Protein AF-A0A8S4PIE8-F1 (afdb_monomer)

Organism: Owenia fusiformis (NCBI:txid6347)

Foldseek 3Di:
DVVLVVLCVDLVSVVVCLVVLVVVLVVLVVVLVVLVVVVVVVVVCLVVLLVCQLVVQLVLQQCQQPDPVSVVVNLCLCQVLVADAAFFVCNQQVHLNHDCVVDDCPDPVQVVQDDPNGGGAQAGDPSQFAPPQPDPADRHPLVVCVVPPPRDPVRHRGRGGGSSVSVSVVVVVVCVVVVVVSVVVSVVSVVVSQVSQQSSQQQVVCVVVVHNPDGGGGDNDPDDPVNPPVPCPVPVVVVVVVVVPDPDDDDDPDDDDDDDDDDDDDDDDDDDDDDDDDDDDDDDDDDDDDDDDDDPVVVVVVVVVPDDDDDDDDDDDDDDDDDD

pLDDT: mean 70.36, std 26.01, range [23.59, 97.31]

Mean predicted aligned error: 17.59 Å

Sequence (324 aa):
GAKICYDCSFYDTRQRFESVMVLYMVIMLTVQIIIISAASMCFSHTHMLRHSFNHGIMKSLRNYKNGVQVKRTIDALNLEYNCCGVGNYTDWFNISWISNGFLDLKSPQVQAKMKNNQYYTDDVPFSCCDPMSPRPCIHQGVHSFNMHPNYNETNVTLYKSGCSIKIMLFFDDILSGFGGSIFSSLIVEWIVLILMRYLQSSILMARELGEAKCRSPGYLCAQCPCGCCDGSHTDLKKLEKVEEESPINDRQIEHKSELALFPRIGNDDEPHNDEGINNYYDADDYYNGSKWELELDELIKLSSFHGDNRKIEHSEKQGFVPVQ

Radius of gyration: 38.94 Å; Cα contacts (8 Å, |Δi|>4): 225; chains: 1; bounding box: 91×57×109 Å

Structure (mmCIF, N/CA/C/O backbone):
data_AF-A0A8S4PIE8-F1
#
_entry.id   AF-A0A8S4PIE8-F1
#
loop_
_atom_site.group_PDB
_atom_site.id
_atom_site.type_symbol
_atom_site.label_atom_id
_atom_site.label_alt_id
_atom_site.label_comp_id
_atom_site.label_asym_id
_atom_site.label_entity_id
_atom_site.label_seq_id
_atom_site.pdbx_PDB_ins_code
_atom_site.Cartn_x
_atom_site.Cartn_y
_atom_site.Cartn_z
_atom_site.occupancy
_atom_site.B_iso_or_equiv
_atom_site.auth_seq_id
_atom_site.auth_comp_id
_atom_site.auth_asym_id
_atom_site.auth_atom_id
_atom_site.pdbx_PDB_model_num
ATOM 1 N N . GLY A 1 1 ? -24.022 -8.087 25.993 1.00 61.78 1 GLY A N 1
ATOM 2 C CA . GLY A 1 1 ? -24.468 -6.740 26.394 1.00 61.78 1 GLY A CA 1
ATOM 3 C C . GLY A 1 1 ? -25.925 -6.742 26.807 1.00 61.78 1 GLY A C 1
ATOM 4 O O . GLY A 1 1 ? -26.199 -6.977 27.971 1.00 61.78 1 GLY A O 1
ATOM 5 N N . ALA A 1 2 ? -26.851 -6.569 25.859 1.00 67.69 2 ALA A N 1
ATOM 6 C CA . ALA A 1 2 ? -28.273 -6.310 26.133 1.00 67.69 2 ALA A CA 1
ATOM 7 C C . ALA A 1 2 ? -28.963 -7.304 27.087 1.00 67.69 2 ALA A C 1
ATOM 9 O O . ALA A 1 2 ? -29.610 -6.876 28.035 1.00 67.69 2 ALA A O 1
ATOM 10 N N . LYS A 1 3 ? -28.769 -8.618 26.903 1.00 76.12 3 LYS A N 1
ATOM 11 C CA . LYS A 1 3 ? -29.342 -9.636 27.801 1.00 76.12 3 LYS A CA 1
ATOM 12 C C . LYS A 1 3 ? -28.850 -9.504 29.246 1.00 76.12 3 LYS A C 1
ATOM 14 O O . LYS A 1 3 ? -29.629 -9.623 30.174 1.00 76.12 3 LYS A O 1
ATOM 19 N N . ILE A 1 4 ? -27.567 -9.195 29.422 1.00 70.06 4 ILE A N 1
ATOM 20 C CA . ILE A 1 4 ? -26.972 -9.001 30.747 1.00 70.06 4 ILE A CA 1
ATOM 21 C C . ILE A 1 4 ? -27.569 -7.744 31.403 1.00 70.06 4 ILE A C 1
ATOM 23 O O . ILE A 1 4 ? -27.918 -7.779 32.575 1.00 70.06 4 ILE A O 1
ATOM 27 N N . CYS A 1 5 ? -27.745 -6.655 30.645 1.00 69.62 5 CYS A N 1
ATOM 28 C CA . CYS A 1 5 ? -28.398 -5.440 31.145 1.00 69.62 5 CYS A CA 1
ATOM 29 C C . CYS A 1 5 ? -29.866 -5.686 31.531 1.00 69.62 5 CYS A C 1
ATOM 31 O O . CYS A 1 5 ? -30.308 -5.191 32.563 1.00 69.62 5 CYS A O 1
ATOM 33 N N . TYR A 1 6 ? -30.594 -6.469 30.732 1.00 76.88 6 TYR A N 1
ATOM 34 C CA . TYR A 1 6 ? -31.978 -6.858 31.006 1.00 76.88 6 TYR A CA 1
ATOM 35 C C . TYR A 1 6 ? -32.084 -7.711 32.277 1.00 76.88 6 TYR A C 1
ATOM 37 O O . TYR A 1 6 ? -32.844 -7.380 33.183 1.00 76.88 6 TYR A O 1
ATOM 45 N N . ASP A 1 7 ? -31.249 -8.745 32.396 1.00 73.12 7 ASP A N 1
ATOM 46 C CA . ASP A 1 7 ? -31.240 -9.646 33.552 1.00 73.12 7 ASP A CA 1
ATOM 47 C C . ASP A 1 7 ? -30.766 -8.935 34.841 1.00 73.12 7 ASP A C 1
ATOM 49 O O . ASP A 1 7 ? -31.141 -9.337 35.944 1.00 73.12 7 ASP A O 1
ATOM 53 N N . CYS A 1 8 ? -29.986 -7.850 34.726 1.00 68.69 8 CYS A N 1
ATOM 54 C CA . CYS A 1 8 ? -29.605 -6.980 35.846 1.00 68.69 8 CYS A CA 1
ATOM 55 C C . CYS A 1 8 ? -30.721 -6.062 36.346 1.00 68.69 8 CYS A C 1
ATOM 57 O O . CYS A 1 8 ? -30.599 -5.530 37.450 1.00 68.69 8 CYS A O 1
ATOM 59 N N . SER A 1 9 ? -31.788 -5.871 35.568 1.00 72.44 9 SER A N 1
ATOM 60 C CA . SER A 1 9 ? -32.942 -5.076 35.995 1.00 72.44 9 SER A CA 1
ATOM 61 C C . SER A 1 9 ? -33.779 -5.786 37.064 1.00 72.44 9 SER A C 1
ATOM 63 O O . SER A 1 9 ? -34.554 -5.130 37.758 1.00 72.44 9 SER A O 1
ATOM 65 N N . PHE A 1 10 ? -33.642 -7.107 37.203 1.00 75.44 10 PHE A N 1
ATOM 66 C CA . PHE A 1 10 ? -34.402 -7.911 38.156 1.00 75.44 10 PHE A CA 1
ATOM 67 C C . PHE A 1 10 ? -33.553 -8.257 39.382 1.00 75.44 10 PHE A C 1
ATOM 69 O O . PHE A 1 10 ? -32.403 -8.688 39.272 1.00 75.44 10 PHE A O 1
ATOM 76 N N . TYR A 1 11 ? -34.125 -8.061 40.573 1.00 65.81 11 TYR A N 1
ATOM 77 C CA . TYR A 1 11 ? -33.401 -8.209 41.838 1.00 65.81 11 TYR A CA 1
ATOM 78 C C . TYR A 1 11 ? -32.993 -9.669 42.123 1.00 65.81 11 TYR A C 1
ATOM 80 O O . TYR A 1 11 ? -31.894 -9.893 42.625 1.00 65.81 11 TYR A O 1
ATOM 88 N N . ASP A 1 12 ? -33.824 -10.651 41.748 1.00 66.62 12 ASP A N 1
ATOM 89 C CA . ASP A 1 12 ? -33.575 -12.082 41.990 1.00 66.62 12 ASP A CA 1
ATOM 90 C C . ASP A 1 12 ? -32.361 -12.617 41.213 1.00 66.62 12 ASP A C 1
ATOM 92 O O . ASP A 1 12 ? -31.596 -13.450 41.699 1.00 66.62 12 ASP A O 1
ATOM 96 N N . THR A 1 13 ? -32.152 -12.134 39.987 1.00 69.81 13 THR A N 1
ATOM 97 C CA . THR A 1 13 ? -31.061 -12.577 39.107 1.00 69.81 13 THR A CA 1
ATOM 98 C C . THR A 1 13 ? -29.757 -11.826 39.361 1.00 69.81 13 THR A C 1
ATOM 100 O O . THR A 1 13 ? -28.681 -12.375 39.110 1.00 69.81 13 THR A O 1
ATOM 103 N N . ARG A 1 14 ? -29.828 -10.607 39.914 1.00 70.94 14 ARG A N 1
ATOM 104 C CA . ARG A 1 14 ? -28.705 -9.671 40.122 1.00 70.94 14 ARG A CA 1
ATOM 105 C C . ARG A 1 14 ? -27.507 -10.288 40.854 1.00 70.94 14 ARG A C 1
ATOM 107 O O . ARG A 1 14 ? -26.368 -10.050 40.460 1.00 70.94 14 ARG A O 1
ATOM 114 N N . GLN A 1 15 ? -27.746 -11.125 41.866 1.00 67.75 15 GLN A N 1
ATOM 115 C CA . GLN A 1 15 ? -26.694 -11.690 42.725 1.00 67.75 15 GLN A CA 1
ATOM 116 C C . GLN A 1 15 ? -25.759 -12.666 41.989 1.00 67.75 15 GLN A C 1
ATOM 118 O O . GLN A 1 15 ? -24.555 -12.688 42.239 1.00 67.75 15 GLN A O 1
ATOM 123 N N . ARG A 1 16 ? -26.282 -13.447 41.035 1.00 69.88 16 ARG A N 1
ATOM 124 C CA . ARG A 1 16 ? -25.478 -14.393 40.239 1.00 69.88 16 ARG A CA 1
ATOM 125 C C . ARG A 1 16 ? -24.530 -13.676 39.276 1.00 69.88 16 ARG A C 1
ATOM 127 O O . ARG A 1 16 ? -23.502 -14.232 38.888 1.00 69.88 16 ARG A O 1
ATOM 134 N N . PHE A 1 17 ? -24.873 -12.452 38.883 1.00 70.50 17 PHE A N 1
ATOM 135 C CA . PHE A 1 17 ? -24.126 -11.712 37.880 1.00 70.50 17 PHE A CA 1
ATOM 136 C C . PHE A 1 17 ? -22.918 -10.963 38.443 1.00 70.50 17 PHE A C 1
ATOM 138 O O . PHE A 1 17 ? -22.055 -10.639 37.645 1.00 70.50 17 PHE A O 1
ATOM 145 N N . GLU A 1 18 ? -22.747 -10.762 39.756 1.00 73.94 18 GLU A N 1
ATOM 146 C CA . GLU A 1 18 ? -21.563 -10.051 40.286 1.00 73.94 18 GLU A CA 1
ATOM 147 C C . GLU A 1 18 ? -20.233 -10.672 39.822 1.00 73.94 18 GLU A C 1
ATOM 149 O O . GLU A 1 18 ? -19.385 -9.980 39.254 1.00 73.94 18 GLU A O 1
ATOM 154 N N . SER A 1 19 ? -20.062 -11.989 39.981 1.00 73.94 19 SER A N 1
ATOM 155 C CA . SER A 1 19 ? -18.847 -12.686 39.530 1.00 73.94 19 SER A CA 1
ATOM 156 C C . SER A 1 19 ? -18.711 -12.694 38.004 1.00 73.94 19 SER A C 1
ATOM 158 O O . SER A 1 19 ? -17.604 -12.591 37.477 1.00 73.94 19 SER A O 1
ATOM 160 N N . VAL A 1 20 ? -19.835 -12.774 37.287 1.00 81.25 20 VAL A N 1
ATOM 161 C CA . VAL A 1 20 ? -19.870 -12.742 35.816 1.00 81.25 20 VAL A CA 1
ATOM 162 C C . VAL A 1 20 ? -19.504 -11.349 35.288 1.00 81.25 20 VAL A C 1
ATOM 164 O O . VAL A 1 20 ? -18.775 -11.246 34.306 1.00 81.25 20 VAL A O 1
ATOM 167 N N . MET A 1 21 ? -19.939 -10.281 35.961 1.00 80.19 21 MET A N 1
ATOM 168 C CA . MET A 1 21 ? -19.632 -8.890 35.628 1.00 80.19 21 MET A CA 1
ATOM 169 C C . MET A 1 21 ? -18.150 -8.590 35.808 1.00 80.19 21 MET A C 1
ATOM 171 O O . MET A 1 21 ? -17.536 -8.009 34.915 1.00 80.19 21 MET A O 1
ATOM 175 N N . VAL A 1 22 ? -17.563 -9.018 36.932 1.00 83.00 22 VAL A N 1
ATOM 176 C CA . VAL A 1 22 ? -16.122 -8.870 37.187 1.00 83.00 22 VAL A CA 1
ATOM 177 C C . VAL A 1 22 ? -15.312 -9.597 36.120 1.00 83.00 22 VAL A C 1
ATOM 179 O O . VAL A 1 22 ? -14.424 -8.994 35.519 1.00 83.00 22 VAL A O 1
ATOM 182 N N . LEU A 1 23 ? -15.652 -10.856 35.827 1.00 87.50 23 LEU A N 1
ATOM 183 C CA . LEU A 1 23 ? -14.989 -11.629 34.778 1.00 87.50 23 LEU A CA 1
ATOM 184 C C . LEU A 1 23 ? -15.107 -10.942 33.408 1.00 87.50 23 LEU A C 1
ATOM 186 O O . LEU A 1 23 ? -14.114 -10.820 32.695 1.00 87.50 23 LEU A O 1
ATOM 190 N N . TYR A 1 24 ? -16.295 -10.446 33.059 1.00 85.81 24 TYR A N 1
ATOM 191 C CA . TYR A 1 24 ? -16.527 -9.724 31.810 1.00 85.81 24 TYR A CA 1
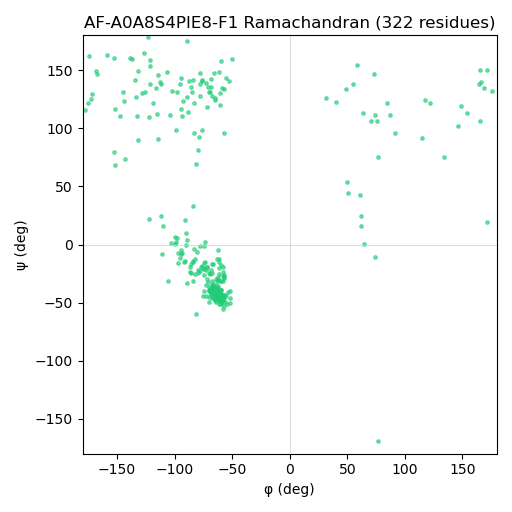ATOM 192 C C . TYR A 1 24 ? -15.689 -8.441 31.714 1.00 85.81 24 TYR A C 1
ATOM 194 O O . TYR A 1 24 ? -15.070 -8.204 30.681 1.00 85.81 24 TYR A O 1
ATOM 202 N N . MET A 1 25 ? -15.601 -7.638 32.779 1.00 86.62 25 MET A N 1
ATOM 203 C CA . MET A 1 25 ? -14.759 -6.434 32.790 1.00 86.62 25 MET A CA 1
ATOM 204 C C . MET A 1 25 ? -13.275 -6.761 32.639 1.00 86.62 25 MET A C 1
ATOM 206 O O . MET A 1 25 ? -12.589 -6.080 31.883 1.00 86.62 25 MET A O 1
ATOM 210 N N . VAL A 1 26 ? -12.779 -7.808 33.309 1.00 90.56 26 VAL A N 1
ATOM 211 C CA . VAL A 1 26 ? -11.388 -8.259 33.141 1.00 90.56 26 VAL A CA 1
ATOM 212 C C . VAL A 1 26 ? -11.137 -8.653 31.687 1.00 90.56 26 VAL A C 1
ATOM 214 O O . VAL A 1 26 ? -10.161 -8.197 31.098 1.00 90.56 26 VAL A O 1
ATOM 217 N N . ILE A 1 27 ? -12.042 -9.424 31.075 1.00 91.00 27 ILE A N 1
ATOM 218 C CA . ILE A 1 27 ? -11.931 -9.814 29.664 1.00 91.00 27 ILE A CA 1
ATOM 219 C C . ILE A 1 27 ? -11.917 -8.575 28.757 1.00 91.00 27 ILE A C 1
ATOM 221 O O . ILE A 1 27 ? -10.997 -8.422 27.956 1.00 91.00 27 ILE A O 1
ATOM 225 N N . MET A 1 28 ? -12.868 -7.654 28.911 1.00 89.88 28 MET A N 1
ATOM 226 C CA . MET A 1 28 ? -12.935 -6.433 28.099 1.00 89.88 28 MET A CA 1
ATOM 227 C C . MET A 1 28 ? -11.681 -5.556 28.260 1.00 89.88 28 MET A C 1
ATOM 229 O O . MET A 1 28 ? -11.157 -5.052 27.271 1.00 89.88 28 MET A O 1
ATOM 233 N N . LEU A 1 29 ? -11.132 -5.436 29.474 1.00 91.31 29 LEU A N 1
ATOM 234 C CA . LEU A 1 29 ? -9.867 -4.732 29.712 1.00 91.31 29 LEU A CA 1
ATOM 235 C C . LEU A 1 29 ? -8.676 -5.431 29.044 1.00 91.31 29 LEU A C 1
ATOM 237 O O . LEU A 1 29 ? -7.814 -4.764 28.473 1.00 91.31 29 LEU A O 1
ATOM 241 N N . THR A 1 30 ? -8.616 -6.766 29.077 1.00 92.88 30 THR A N 1
ATOM 242 C CA . THR A 1 30 ? -7.551 -7.501 28.375 1.00 92.88 30 THR A CA 1
ATOM 243 C C . THR A 1 30 ? -7.637 -7.315 26.862 1.00 92.88 30 THR A C 1
ATOM 245 O O . THR A 1 30 ? -6.615 -7.066 26.225 1.00 92.88 30 THR A O 1
ATOM 248 N N . VAL A 1 31 ? -8.846 -7.345 26.293 1.00 91.25 31 VAL A N 1
ATOM 249 C CA . VAL A 1 31 ? -9.086 -7.069 24.869 1.00 91.25 31 VAL A CA 1
ATOM 250 C C . VAL A 1 31 ? -8.646 -5.647 24.518 1.00 91.25 31 VAL A C 1
ATOM 252 O O . VAL A 1 31 ? -7.907 -5.461 23.554 1.00 91.25 31 VAL A O 1
ATOM 255 N N . GLN A 1 32 ? -8.981 -4.662 25.353 1.00 91.00 32 GLN A N 1
ATOM 256 C CA . GLN A 1 32 ? -8.575 -3.269 25.171 1.00 91.00 32 GLN A CA 1
ATOM 257 C C . GLN A 1 32 ? -7.045 -3.106 25.112 1.00 91.00 32 GLN A C 1
ATOM 259 O O . GLN A 1 32 ? -6.531 -2.382 24.255 1.00 91.00 32 GLN A O 1
ATOM 264 N N . ILE A 1 33 ? -6.304 -3.793 25.990 1.00 93.06 33 ILE A N 1
ATOM 265 C CA . ILE A 1 33 ? -4.831 -3.786 25.988 1.00 93.06 33 ILE A CA 1
ATOM 266 C C . ILE A 1 33 ? -4.289 -4.427 24.704 1.00 93.06 33 ILE A C 1
ATOM 268 O O . ILE A 1 33 ? -3.375 -3.880 24.082 1.00 93.06 33 ILE A O 1
ATOM 272 N N . ILE A 1 34 ? -4.870 -5.552 24.276 1.00 93.56 34 ILE A N 1
ATOM 273 C CA . ILE A 1 34 ? -4.479 -6.233 23.036 1.00 93.56 34 ILE A CA 1
ATOM 274 C C . ILE A 1 34 ? -4.696 -5.311 21.831 1.00 93.56 34 ILE A C 1
ATOM 276 O O . ILE A 1 34 ? -3.775 -5.153 21.030 1.00 93.56 34 ILE A O 1
ATOM 280 N N . ILE A 1 35 ? -5.848 -4.643 21.722 1.00 91.44 35 ILE A N 1
ATOM 281 C CA . ILE A 1 35 ? -6.142 -3.744 20.596 1.00 91.44 35 ILE A CA 1
ATOM 282 C C . ILE A 1 35 ? -5.176 -2.555 20.577 1.00 91.44 35 ILE A C 1
ATOM 284 O O . ILE A 1 35 ? -4.646 -2.222 19.519 1.00 91.44 35 ILE A O 1
ATOM 288 N N . ILE A 1 36 ? -4.876 -1.951 21.733 1.00 91.00 36 ILE A N 1
ATOM 289 C CA . ILE A 1 36 ? -3.891 -0.859 21.825 1.00 91.00 36 ILE A CA 1
ATOM 290 C C . ILE A 1 36 ? -2.501 -1.340 21.386 1.00 91.00 36 ILE A C 1
ATOM 292 O O . ILE A 1 36 ? -1.813 -0.640 20.641 1.00 91.00 36 ILE A O 1
ATOM 296 N N . SER A 1 37 ? -2.091 -2.540 21.807 1.00 92.38 37 SER A N 1
ATOM 297 C CA . SER A 1 37 ? -0.810 -3.124 21.394 1.00 92.38 37 SER A CA 1
ATOM 298 C C . SER A 1 37 ? -0.758 -3.409 19.887 1.00 92.38 37 SER A C 1
ATOM 300 O O . SER A 1 37 ? 0.246 -3.133 19.235 1.00 92.38 37 SER A O 1
ATOM 302 N N . ALA A 1 38 ? -1.859 -3.885 19.302 1.00 89.62 38 ALA A N 1
ATOM 303 C CA . ALA A 1 38 ? -1.955 -4.126 17.868 1.00 89.62 38 ALA A CA 1
ATOM 304 C C . ALA A 1 38 ? -1.927 -2.812 17.073 1.00 89.62 38 ALA A C 1
ATOM 306 O O . ALA A 1 38 ? -1.238 -2.716 16.055 1.00 89.62 38 ALA A O 1
ATOM 307 N N . ALA A 1 39 ? -2.619 -1.777 17.556 1.00 88.19 39 ALA A N 1
ATOM 308 C CA . ALA A 1 39 ? -2.627 -0.454 16.943 1.00 88.19 39 ALA A CA 1
ATOM 309 C C . ALA A 1 39 ? -1.227 0.184 16.944 1.00 88.19 39 ALA A C 1
ATOM 311 O O . ALA A 1 39 ? -0.790 0.715 15.921 1.00 88.19 39 ALA A O 1
ATOM 312 N N . SER A 1 40 ? -0.489 0.082 18.054 1.00 87.12 40 SER A N 1
ATOM 313 C CA . SER A 1 40 ? 0.877 0.614 18.144 1.00 87.12 40 SER A CA 1
ATOM 314 C C . SER A 1 40 ? 1.858 -0.133 17.232 1.00 87.12 40 SER A C 1
ATOM 316 O O . SER A 1 40 ? 2.681 0.499 16.559 1.00 87.12 40 SER A O 1
ATOM 318 N N . MET A 1 41 ? 1.738 -1.462 17.136 1.00 87.44 41 MET A N 1
ATOM 319 C CA . MET A 1 41 ? 2.502 -2.265 16.175 1.00 87.44 41 MET A CA 1
ATOM 320 C C . MET A 1 41 ? 2.194 -1.862 14.732 1.00 87.44 41 MET A C 1
ATOM 322 O O . MET A 1 41 ? 3.122 -1.675 13.946 1.00 87.44 41 MET A O 1
ATOM 326 N N . CYS A 1 42 ? 0.916 -1.677 14.391 1.00 83.88 42 CYS A N 1
ATOM 327 C CA . CYS A 1 42 ? 0.497 -1.254 13.058 1.00 83.88 42 CYS A CA 1
ATOM 328 C C . CYS A 1 42 ? 1.128 0.094 12.685 1.00 83.88 42 CYS A C 1
ATOM 330 O O . CYS A 1 42 ? 1.781 0.201 11.645 1.00 83.88 42 CYS A O 1
ATOM 332 N N . PHE A 1 43 ? 1.051 1.084 13.582 1.00 80.56 43 PHE A N 1
ATOM 333 C CA . PHE A 1 43 ? 1.667 2.393 13.368 1.00 80.56 43 PHE A CA 1
ATOM 334 C C . PHE A 1 43 ? 3.185 2.293 13.175 1.00 80.56 43 PHE A C 1
ATOM 336 O O . PHE A 1 43 ? 3.728 2.852 12.223 1.00 80.56 43 PHE A O 1
ATOM 343 N N . SER A 1 44 ? 3.868 1.506 14.009 1.00 84.75 44 SER A N 1
ATOM 344 C CA . SER A 1 44 ? 5.319 1.294 13.900 1.00 84.75 44 SER A CA 1
ATOM 345 C C . SER A 1 44 ? 5.710 0.640 12.571 1.00 84.75 44 SER A C 1
ATOM 347 O O . SER A 1 44 ? 6.748 0.956 11.985 1.00 84.75 44 SER A O 1
ATOM 349 N N . HIS A 1 45 ? 4.866 -0.257 12.063 1.00 82.75 45 HIS A N 1
ATOM 350 C CA . HIS A 1 45 ? 5.138 -1.008 10.847 1.00 82.75 45 HIS A CA 1
ATOM 351 C C . HIS A 1 45 ? 4.909 -0.188 9.567 1.00 82.75 45 HIS A C 1
ATOM 353 O O . HIS A 1 45 ? 5.540 -0.480 8.554 1.00 82.75 45 HIS A O 1
ATOM 359 N N . THR A 1 46 ? 4.098 0.877 9.590 1.00 81.06 46 THR A N 1
ATOM 360 C CA . THR A 1 46 ? 3.867 1.749 8.414 1.00 81.06 46 THR A CA 1
ATOM 361 C C . THR A 1 46 ? 5.171 2.318 7.834 1.00 81.06 46 THR A C 1
ATOM 363 O O . THR A 1 46 ? 5.405 2.264 6.622 1.00 81.06 46 THR A O 1
ATOM 366 N N . HIS A 1 47 ? 6.087 2.770 8.696 1.00 78.25 47 HIS A N 1
ATOM 367 C CA . HIS A 1 47 ? 7.403 3.264 8.286 1.00 78.25 47 HIS A CA 1
ATOM 368 C C . HIS A 1 47 ? 8.273 2.162 7.667 1.00 78.25 47 HIS A C 1
ATOM 370 O O . HIS A 1 47 ? 8.942 2.384 6.652 1.00 78.25 47 HIS A O 1
ATOM 376 N N . MET A 1 48 ? 8.238 0.957 8.239 1.00 85.12 48 MET A N 1
ATOM 377 C CA . MET A 1 48 ? 8.988 -0.191 7.728 1.00 85.12 48 MET A CA 1
ATOM 378 C C . MET A 1 48 ? 8.422 -0.700 6.396 1.00 85.12 48 MET A C 1
ATOM 380 O O . MET A 1 48 ? 9.194 -1.070 5.506 1.00 85.12 48 MET A O 1
ATOM 384 N N . LEU A 1 49 ? 7.099 -0.664 6.218 1.00 86.25 49 LEU A N 1
ATOM 385 C CA . LEU A 1 49 ? 6.424 -1.023 4.971 1.00 86.25 49 LEU A CA 1
ATOM 386 C C . LEU A 1 49 ? 6.929 -0.159 3.816 1.00 86.25 49 LEU A C 1
ATOM 388 O O . LEU A 1 49 ? 7.278 -0.693 2.763 1.00 86.25 49 LEU A O 1
ATOM 392 N N . ARG A 1 50 ? 7.077 1.155 4.029 1.00 85.81 50 ARG A N 1
ATOM 393 C CA . ARG A 1 50 ? 7.573 2.073 2.995 1.00 85.81 50 ARG A CA 1
ATOM 394 C C . ARG A 1 50 ? 8.953 1.683 2.470 1.00 85.81 50 ARG A C 1
ATOM 396 O O . ARG A 1 50 ? 9.184 1.630 1.260 1.00 85.81 50 ARG A O 1
ATOM 403 N N . HIS A 1 51 ? 9.879 1.391 3.374 1.00 89.00 51 HIS A N 1
ATOM 404 C CA . HIS A 1 51 ? 11.217 0.952 2.991 1.00 89.00 51 HIS A CA 1
ATOM 405 C C . HIS A 1 51 ? 11.188 -0.435 2.327 1.00 89.00 51 HIS A C 1
ATOM 407 O O . HIS A 1 51 ? 11.845 -0.662 1.308 1.00 89.00 51 HIS A O 1
ATOM 413 N N . SER A 1 52 ? 10.377 -1.345 2.867 1.00 91.50 52 SER A N 1
ATOM 414 C CA . SER A 1 52 ? 10.261 -2.724 2.389 1.00 91.50 52 SER A CA 1
ATOM 415 C C . SER A 1 52 ? 9.693 -2.807 0.973 1.00 91.50 52 SER A C 1
ATOM 417 O O . SER A 1 52 ? 10.238 -3.546 0.157 1.00 91.50 52 SER A O 1
ATOM 419 N N . PHE A 1 53 ? 8.672 -2.012 0.635 1.00 91.38 53 PHE A N 1
ATOM 420 C CA . PHE A 1 53 ? 8.135 -1.943 -0.728 1.00 91.38 53 PHE A CA 1
ATOM 421 C C . PHE A 1 53 ? 9.157 -1.385 -1.716 1.00 91.38 53 PHE A C 1
ATOM 423 O O . PHE A 1 53 ? 9.388 -1.997 -2.755 1.00 91.38 53 PHE A O 1
ATOM 430 N N . ASN A 1 54 ? 9.823 -0.272 -1.387 1.00 93.06 54 ASN A N 1
ATOM 431 C CA . ASN A 1 54 ? 10.859 0.294 -2.258 1.00 93.06 54 ASN A CA 1
ATOM 432 C C . ASN A 1 54 ? 11.962 -0.730 -2.556 1.00 93.06 54 ASN A C 1
ATOM 434 O O . ASN A 1 54 ? 12.304 -0.972 -3.715 1.00 93.06 54 ASN A O 1
ATOM 438 N N . HIS A 1 55 ? 12.488 -1.376 -1.514 1.00 94.56 55 HIS A N 1
ATOM 439 C CA . HIS A 1 55 ? 13.544 -2.370 -1.661 1.00 94.56 55 HIS A CA 1
ATOM 440 C C . HIS A 1 55 ? 13.056 -3.650 -2.364 1.00 94.56 55 HIS A C 1
ATOM 442 O O . HIS A 1 55 ? 13.747 -4.184 -3.233 1.00 94.56 55 HIS A O 1
ATOM 448 N N . GLY A 1 56 ? 11.862 -4.141 -2.023 1.00 94.44 56 GLY A N 1
ATOM 449 C CA . GLY A 1 56 ? 11.264 -5.347 -2.598 1.0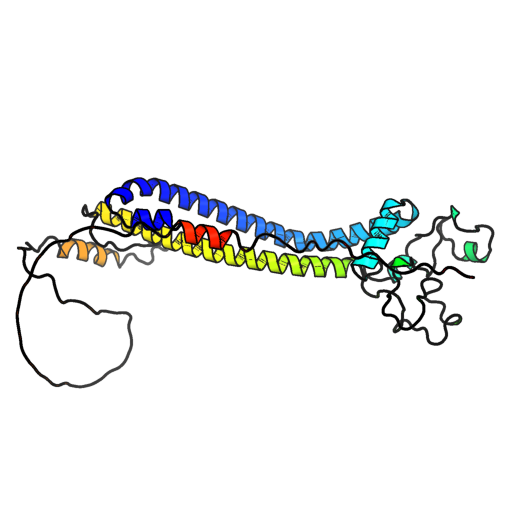0 94.44 56 GLY A CA 1
ATOM 450 C C . GLY A 1 56 ? 10.954 -5.205 -4.088 1.00 94.44 56 GLY A C 1
ATOM 451 O O . GLY A 1 56 ? 11.308 -6.087 -4.877 1.00 94.44 56 GLY A O 1
ATOM 452 N N . ILE A 1 57 ? 10.375 -4.071 -4.493 1.00 95.19 57 ILE A N 1
ATOM 453 C CA . ILE A 1 57 ? 10.094 -3.763 -5.900 1.00 95.19 57 ILE A CA 1
ATOM 454 C C . ILE A 1 57 ? 11.415 -3.575 -6.655 1.00 95.19 57 ILE A C 1
ATOM 456 O O . ILE A 1 57 ? 11.609 -4.219 -7.680 1.00 95.19 57 ILE A O 1
ATOM 460 N N . MET A 1 58 ? 12.380 -2.817 -6.116 1.00 96.00 58 MET A N 1
ATOM 461 C CA . MET A 1 58 ? 13.708 -2.657 -6.734 1.00 96.00 58 MET A CA 1
ATOM 462 C C . MET A 1 58 ? 14.412 -4.005 -6.958 1.00 96.00 58 MET A C 1
ATOM 464 O O . MET A 1 58 ? 14.961 -4.269 -8.030 1.00 96.00 58 MET A O 1
ATOM 468 N N . LYS A 1 59 ? 14.382 -4.895 -5.960 1.00 95.81 59 LYS A N 1
ATOM 469 C CA . LYS A 1 59 ? 14.943 -6.249 -6.073 1.00 95.81 59 LYS A CA 1
ATOM 470 C C . LYS A 1 59 ? 14.239 -7.062 -7.163 1.00 95.81 59 LYS A C 1
ATOM 472 O O . LYS A 1 59 ? 14.903 -7.775 -7.913 1.00 95.81 59 LYS A O 1
ATOM 477 N N . SER A 1 60 ? 12.920 -6.937 -7.267 1.00 95.81 60 SER A N 1
ATOM 478 C CA . SER A 1 60 ? 12.118 -7.622 -8.285 1.00 95.81 60 SER A CA 1
ATOM 479 C C . SER A 1 60 ? 12.401 -7.084 -9.690 1.00 95.81 60 SER A C 1
ATOM 481 O O . SER A 1 60 ? 12.611 -7.876 -10.603 1.00 95.81 60 SER A O 1
ATOM 483 N N . LEU A 1 61 ? 12.544 -5.765 -9.851 1.00 95.44 61 LEU A N 1
ATOM 484 C CA . LEU A 1 61 ? 12.958 -5.130 -11.106 1.00 95.44 61 LEU A CA 1
ATOM 485 C C . LEU A 1 61 ? 14.333 -5.620 -11.576 1.00 95.44 61 LEU A C 1
ATOM 487 O O . LEU A 1 61 ? 14.506 -5.958 -12.744 1.00 95.44 61 LEU A O 1
ATOM 491 N N . ARG A 1 62 ? 15.314 -5.743 -10.673 1.00 94.62 62 ARG A N 1
ATOM 492 C CA . ARG A 1 62 ? 16.641 -6.296 -11.017 1.00 94.62 62 ARG A CA 1
ATOM 493 C C . ARG A 1 62 ? 16.579 -7.756 -11.474 1.00 94.62 62 ARG A C 1
ATOM 495 O O . ARG A 1 62 ? 17.378 -8.172 -12.309 1.00 94.62 62 ARG A O 1
ATOM 502 N N . ASN A 1 63 ? 15.624 -8.519 -10.948 1.00 94.94 63 ASN A N 1
ATOM 503 C CA . ASN A 1 63 ? 15.399 -9.919 -11.305 1.00 94.94 63 ASN A CA 1
ATOM 504 C C . ASN A 1 63 ? 14.413 -10.112 -12.466 1.00 94.94 63 ASN A C 1
ATOM 506 O O . ASN A 1 63 ? 14.197 -11.249 -12.887 1.00 94.94 63 ASN A O 1
ATOM 510 N N . TYR A 1 64 ? 13.860 -9.029 -13.015 1.00 95.75 64 TYR A N 1
ATOM 511 C CA . TYR A 1 64 ? 12.839 -9.051 -14.060 1.00 95.75 64 TYR A CA 1
ATOM 512 C C . TYR A 1 64 ? 13.254 -9.885 -15.282 1.00 95.75 64 TYR A C 1
ATOM 514 O O . TYR A 1 64 ? 12.470 -10.686 -15.786 1.00 95.75 64 TYR A O 1
ATOM 522 N N . LYS A 1 65 ? 14.521 -9.783 -15.710 1.00 93.62 65 LYS A N 1
ATOM 523 C CA . LYS A 1 65 ? 15.042 -10.533 -16.867 1.00 93.62 65 LYS A CA 1
ATOM 524 C C . LYS A 1 65 ? 15.235 -12.035 -16.634 1.00 93.62 65 LYS A C 1
ATOM 526 O O . LYS A 1 65 ? 15.363 -12.780 -17.601 1.00 93.62 65 LYS A O 1
ATOM 531 N N . ASN A 1 66 ? 15.312 -12.465 -15.373 1.00 92.06 66 ASN A N 1
ATOM 532 C CA . ASN A 1 66 ? 15.733 -13.817 -14.995 1.00 92.06 66 ASN A CA 1
ATOM 533 C C . ASN A 1 66 ? 14.555 -14.768 -14.733 1.00 92.06 66 ASN A C 1
ATOM 535 O O . ASN A 1 66 ? 14.762 -15.976 -14.668 1.00 92.06 66 ASN A O 1
ATOM 539 N N . GLY A 1 67 ? 13.331 -14.259 -14.553 1.00 91.94 67 GLY A N 1
ATOM 540 C CA . G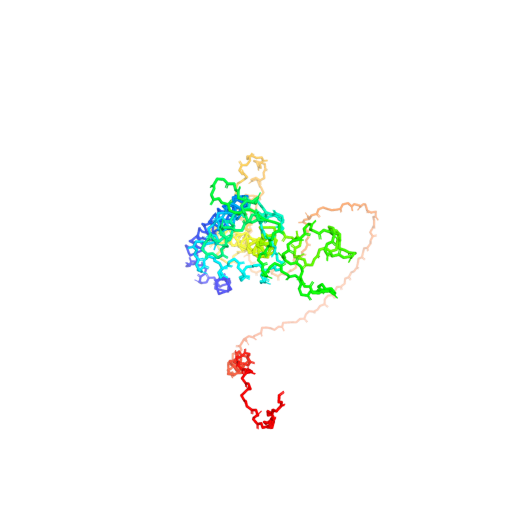LY A 1 67 ? 12.194 -15.080 -14.138 1.00 91.94 67 GLY A CA 1
ATOM 541 C C . GLY A 1 67 ? 10.881 -14.657 -14.780 1.00 91.94 67 GLY A C 1
ATOM 542 O O . GLY A 1 67 ? 10.420 -13.536 -14.587 1.00 91.94 67 GLY A O 1
ATOM 543 N N . VAL A 1 68 ? 10.225 -15.593 -15.472 1.00 93.69 68 VAL A N 1
ATOM 544 C CA . VAL A 1 68 ? 8.923 -15.359 -16.125 1.00 93.69 68 VAL A CA 1
ATOM 545 C C . VAL A 1 68 ? 7.850 -14.945 -15.118 1.00 93.69 68 VAL A C 1
ATOM 547 O O . VAL A 1 68 ? 7.047 -14.066 -15.412 1.00 93.69 68 VAL A O 1
ATOM 550 N N . GLN A 1 69 ? 7.848 -15.542 -13.921 1.00 96.00 69 GLN A N 1
ATOM 551 C CA . GLN A 1 69 ? 6.876 -15.188 -12.883 1.00 96.00 69 GLN A CA 1
ATOM 552 C C . GLN A 1 69 ? 7.108 -13.775 -12.349 1.00 96.00 69 GLN A C 1
ATOM 554 O O . GLN A 1 69 ? 6.162 -13.005 -12.265 1.00 96.00 69 GLN A O 1
ATOM 559 N N . VAL A 1 70 ? 8.366 -13.398 -12.087 1.00 96.00 70 VAL A N 1
ATOM 560 C CA . VAL A 1 70 ? 8.715 -12.032 -11.660 1.00 96.00 70 VAL A CA 1
ATOM 561 C C . VAL A 1 70 ? 8.274 -11.022 -12.713 1.00 96.00 70 VAL A C 1
ATOM 563 O O . VAL A 1 70 ? 7.648 -10.024 -12.371 1.00 96.00 70 VAL A O 1
ATOM 566 N N . LYS A 1 71 ? 8.537 -11.311 -13.992 1.00 96.31 71 LYS A N 1
ATOM 567 C CA . LYS A 1 71 ? 8.074 -10.487 -15.106 1.00 96.31 71 LYS A CA 1
ATOM 568 C C . LYS A 1 71 ? 6.553 -10.323 -15.101 1.00 96.31 71 LYS A C 1
ATOM 570 O O . LYS A 1 71 ? 6.083 -9.196 -15.062 1.00 96.31 71 LYS A O 1
ATOM 575 N N . ARG A 1 72 ? 5.791 -11.423 -15.054 1.00 96.88 72 ARG A N 1
ATOM 576 C CA . ARG A 1 72 ? 4.317 -11.375 -15.013 1.00 96.88 72 ARG A CA 1
ATOM 577 C C . ARG A 1 72 ? 3.792 -10.573 -13.826 1.00 96.88 72 ARG A C 1
ATOM 579 O O . ARG A 1 72 ? 2.875 -9.785 -14.003 1.00 96.88 72 ARG A O 1
ATOM 586 N N . THR A 1 73 ? 4.367 -10.758 -12.639 1.00 96.75 73 THR A N 1
ATOM 587 C CA . THR A 1 73 ? 3.952 -10.029 -11.435 1.00 96.75 73 THR A CA 1
ATOM 588 C C . THR A 1 73 ? 4.239 -8.534 -11.552 1.00 96.75 73 THR A C 1
ATOM 590 O O . THR A 1 73 ? 3.384 -7.734 -11.196 1.00 96.75 73 THR A O 1
ATOM 593 N N . ILE A 1 74 ? 5.408 -8.142 -12.067 1.00 97.00 74 ILE A N 1
ATOM 594 C CA . ILE A 1 74 ? 5.748 -6.724 -12.257 1.00 97.00 74 ILE A CA 1
ATOM 595 C C . ILE A 1 74 ? 4.913 -6.092 -13.376 1.00 97.00 74 ILE A C 1
ATOM 597 O O . ILE A 1 74 ? 4.442 -4.972 -13.211 1.00 97.00 74 ILE A O 1
ATOM 601 N N . ASP A 1 75 ? 4.680 -6.806 -14.476 1.00 97.31 75 ASP A N 1
ATOM 602 C CA . ASP A 1 75 ? 3.839 -6.321 -15.573 1.00 97.31 75 ASP A CA 1
ATOM 603 C C . ASP A 1 75 ? 2.391 -6.119 -15.105 1.00 97.31 75 ASP A C 1
ATOM 605 O O . ASP A 1 75 ? 1.804 -5.072 -15.371 1.00 97.31 75 ASP A O 1
ATOM 609 N N . ALA A 1 76 ? 1.839 -7.077 -14.351 1.00 96.94 76 ALA A N 1
ATOM 610 C CA . ALA A 1 76 ? 0.518 -6.952 -13.740 1.00 96.94 76 ALA A CA 1
ATOM 611 C C . ALA A 1 76 ? 0.458 -5.767 -12.768 1.00 96.94 76 ALA A C 1
ATOM 613 O O . ALA A 1 76 ? -0.468 -4.968 -12.849 1.00 96.94 76 ALA A O 1
ATOM 614 N N . LEU A 1 77 ? 1.478 -5.601 -11.918 1.00 95.94 77 LEU A N 1
ATOM 615 C CA . LEU A 1 77 ? 1.563 -4.486 -10.976 1.00 95.94 77 LEU A CA 1
ATOM 616 C C . LEU A 1 77 ? 1.529 -3.124 -11.684 1.00 95.94 77 LEU A C 1
ATOM 618 O O . LEU A 1 77 ? 0.782 -2.238 -11.275 1.00 95.94 77 LEU A O 1
ATOM 622 N N . ASN A 1 78 ? 2.330 -2.963 -12.741 1.00 96.00 78 ASN A N 1
ATOM 623 C CA . ASN A 1 78 ? 2.407 -1.715 -13.502 1.00 96.00 78 ASN A CA 1
ATOM 624 C C . ASN A 1 78 ? 1.049 -1.353 -14.128 1.00 96.00 78 ASN A C 1
ATOM 626 O O . ASN A 1 78 ? 0.625 -0.199 -14.056 1.00 96.00 78 ASN A O 1
ATOM 630 N N . LEU A 1 79 ? 0.361 -2.349 -14.699 1.00 95.44 79 LEU A N 1
ATOM 631 C CA . LEU A 1 79 ? -0.934 -2.177 -15.360 1.00 95.44 79 LEU A CA 1
ATOM 632 C C . LEU A 1 79 ? -2.073 -1.926 -14.363 1.00 95.44 79 LEU A C 1
ATOM 634 O O . LEU A 1 79 ? -2.890 -1.038 -14.575 1.00 95.44 79 LEU A O 1
ATOM 638 N N . GLU A 1 80 ? -2.127 -2.685 -13.268 1.00 95.06 80 GLU A N 1
ATOM 639 C CA . GLU A 1 80 ? -3.206 -2.605 -12.276 1.00 95.06 80 GLU A CA 1
ATOM 640 C C . 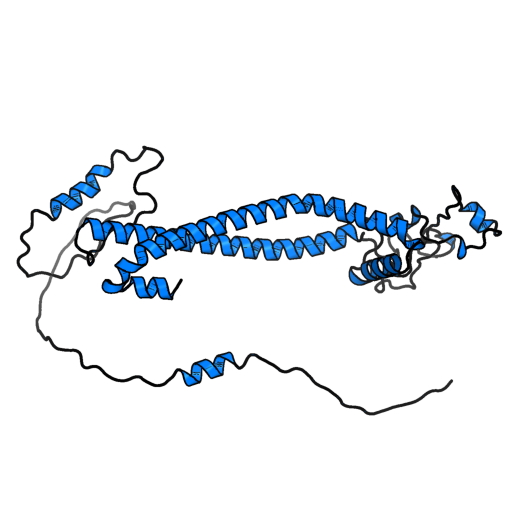GLU A 1 80 ? -3.172 -1.283 -11.498 1.00 95.06 80 GLU A C 1
ATOM 642 O O . GLU A 1 80 ? -4.206 -0.648 -11.289 1.00 95.06 80 GLU A O 1
ATOM 647 N N . TYR A 1 81 ? -1.976 -0.823 -11.118 1.00 94.50 81 TYR A N 1
ATOM 648 C CA . TYR A 1 81 ? -1.807 0.379 -10.297 1.00 94.50 81 TYR A CA 1
ATOM 649 C C . TYR A 1 81 ? -1.440 1.637 -11.094 1.00 94.50 81 TYR A C 1
ATOM 651 O O . TYR A 1 81 ? -1.195 2.688 -10.488 1.00 94.50 81 TYR A O 1
ATOM 659 N N . ASN A 1 82 ? -1.433 1.565 -12.431 1.00 95.56 82 ASN A N 1
ATOM 660 C CA . ASN A 1 82 ? -1.089 2.675 -13.325 1.00 95.56 82 ASN A CA 1
ATOM 661 C C . ASN A 1 82 ? 0.235 3.348 -12.915 1.00 95.56 82 ASN A C 1
ATOM 663 O O . ASN A 1 82 ? 0.297 4.550 -12.621 1.00 95.56 82 ASN A O 1
ATOM 667 N N . CYS A 1 83 ? 1.284 2.537 -12.796 1.00 96.50 83 CYS A N 1
ATOM 668 C CA . CYS A 1 83 ? 2.581 2.944 -12.274 1.00 96.50 83 CYS A CA 1
ATOM 669 C C . CYS A 1 83 ? 3.726 2.378 -13.116 1.00 96.50 83 CYS A C 1
ATOM 671 O O . CYS A 1 83 ? 3.559 1.414 -13.859 1.00 96.50 83 CYS A O 1
ATOM 673 N N . CYS A 1 84 ? 4.906 2.987 -13.012 1.00 96.19 84 CYS A N 1
ATOM 674 C CA . CYS A 1 84 ? 6.097 2.476 -13.674 1.00 96.19 84 CYS A CA 1
ATOM 675 C C . CYS A 1 84 ? 7.345 2.708 -12.828 1.00 96.19 84 CYS A C 1
ATOM 677 O O . CYS A 1 84 ? 7.614 3.816 -12.363 1.00 96.19 84 CYS A O 1
ATOM 679 N N . GLY A 1 85 ? 8.136 1.648 -12.667 1.00 95.81 85 GLY A N 1
ATOM 680 C CA . GLY A 1 85 ? 9.364 1.701 -11.882 1.00 95.81 85 GLY A CA 1
ATOM 681 C C . GLY A 1 85 ? 9.100 1.689 -10.376 1.00 95.81 85 GLY A C 1
ATOM 682 O O . GLY A 1 85 ? 7.986 1.432 -9.916 1.00 95.81 85 GLY A O 1
ATOM 683 N N . VAL A 1 86 ? 10.138 1.952 -9.582 1.00 95.81 86 VAL A N 1
ATOM 684 C CA . VAL A 1 86 ? 10.001 2.006 -8.120 1.00 95.81 86 VAL A CA 1
ATOM 685 C C . VAL A 1 86 ? 9.456 3.368 -7.717 1.00 95.81 86 VAL A C 1
ATOM 687 O O . VAL A 1 86 ? 8.374 3.444 -7.139 1.00 95.81 86 VAL A O 1
ATOM 690 N N . GLY A 1 87 ? 10.190 4.427 -8.058 1.00 94.56 87 GLY A N 1
ATOM 691 C CA . GLY A 1 87 ? 9.813 5.823 -7.869 1.00 94.56 87 GLY A CA 1
ATOM 692 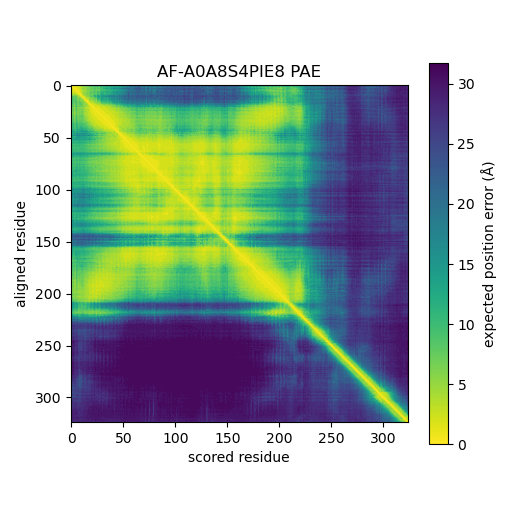C C . GLY A 1 87 ? 9.401 6.510 -9.171 1.00 94.56 87 GLY A C 1
ATOM 693 O O . GLY A 1 87 ? 8.534 7.381 -9.133 1.00 94.56 87 GLY A O 1
ATOM 694 N N . ASN A 1 88 ? 9.985 6.110 -10.306 1.00 93.94 88 ASN A N 1
ATOM 695 C CA . ASN A 1 88 ? 9.679 6.668 -11.626 1.00 93.94 88 ASN A CA 1
ATOM 696 C C . ASN A 1 88 ? 10.084 5.694 -12.755 1.00 93.94 88 ASN A C 1
ATOM 698 O O . ASN A 1 88 ? 10.914 4.806 -12.550 1.00 93.94 88 ASN A O 1
ATOM 702 N N . TYR A 1 89 ? 9.573 5.891 -13.974 1.00 93.56 89 TYR A N 1
ATOM 703 C CA . TYR A 1 89 ? 9.922 5.081 -15.148 1.00 93.56 89 TYR A CA 1
ATOM 704 C C . TYR A 1 89 ? 11.426 5.098 -15.459 1.00 93.56 89 TYR A C 1
ATOM 706 O O . TYR A 1 89 ? 11.960 4.125 -15.988 1.00 93.56 89 TYR A O 1
ATOM 714 N N . THR A 1 90 ? 12.132 6.165 -15.077 1.00 93.19 90 THR A N 1
ATOM 715 C CA . THR A 1 90 ? 13.584 6.305 -15.253 1.00 93.19 90 THR A CA 1
ATOM 716 C C . THR A 1 90 ? 14.393 5.243 -14.509 1.00 93.19 90 THR A C 1
ATOM 718 O O . THR A 1 90 ? 15.544 4.991 -14.861 1.00 93.19 90 THR A O 1
ATOM 721 N N . ASP A 1 91 ? 13.807 4.591 -13.500 1.00 94.88 91 ASP A N 1
ATOM 722 C CA . ASP A 1 91 ? 14.458 3.509 -12.757 1.00 94.88 91 ASP A CA 1
ATOM 723 C C . ASP A 1 91 ? 14.835 2.336 -13.670 1.00 94.88 91 ASP A C 1
ATOM 725 O O . ASP A 1 91 ? 15.862 1.691 -13.456 1.00 94.88 91 ASP A O 1
ATOM 729 N N . TRP A 1 92 ? 14.051 2.091 -14.725 1.00 95.50 92 TRP A N 1
ATOM 730 C CA . TRP A 1 92 ? 14.325 1.043 -15.708 1.00 95.50 92 TRP A CA 1
ATOM 731 C C . TRP A 1 92 ? 15.612 1.286 -16.495 1.00 95.50 92 TRP A C 1
ATOM 733 O O . TRP A 1 92 ? 16.292 0.326 -16.848 1.00 95.50 92 TRP A O 1
ATOM 743 N N . PHE A 1 93 ? 16.002 2.545 -16.706 1.00 93.75 93 PHE A N 1
ATOM 744 C CA . PHE A 1 93 ? 17.206 2.893 -17.471 1.00 93.75 93 PHE A CA 1
ATOM 745 C C . PHE A 1 93 ? 18.494 2.535 -16.724 1.00 93.75 93 PHE A C 1
ATOM 747 O O . PHE A 1 93 ? 19.534 2.271 -17.328 1.00 93.75 93 PHE A O 1
ATOM 754 N N . ASN A 1 94 ? 18.411 2.465 -15.395 1.00 93.06 94 ASN A N 1
ATOM 755 C CA . ASN A 1 94 ? 19.521 2.097 -14.521 1.00 93.06 94 ASN A CA 1
ATOM 756 C C . ASN A 1 94 ? 19.604 0.583 -14.268 1.00 93.06 94 ASN A C 1
ATOM 758 O O . ASN A 1 94 ? 20.439 0.133 -13.479 1.00 93.06 94 ASN A O 1
ATOM 762 N N . ILE A 1 95 ? 18.750 -0.221 -14.911 1.00 93.62 95 ILE A N 1
ATOM 763 C CA . ILE A 1 95 ? 18.658 -1.664 -14.694 1.00 93.62 95 ILE A CA 1
ATOM 764 C C . ILE A 1 95 ? 18.812 -2.392 -16.026 1.00 93.62 95 ILE A C 1
ATOM 766 O O . ILE A 1 95 ? 18.132 -2.110 -17.005 1.00 93.62 95 ILE A O 1
ATOM 770 N N . SER A 1 96 ? 19.672 -3.408 -16.049 1.00 93.88 96 SER A N 1
ATOM 771 C CA . SER A 1 96 ? 19.786 -4.299 -17.201 1.00 93.88 96 SER A CA 1
ATOM 772 C C . SER A 1 96 ? 18.659 -5.331 -17.182 1.00 93.88 96 SER A C 1
ATOM 774 O O . SER A 1 96 ? 18.845 -6.452 -16.701 1.00 93.88 96 SER A O 1
ATOM 776 N N . TRP A 1 97 ? 17.479 -4.932 -17.659 1.00 94.12 97 TRP A N 1
ATOM 777 C CA . TRP A 1 97 ? 16.244 -5.725 -17.619 1.00 94.12 97 TRP A CA 1
ATOM 778 C C . TRP A 1 97 ? 15.987 -6.561 -18.887 1.00 94.12 97 TRP A C 1
ATOM 780 O O . TRP A 1 97 ? 15.093 -7.407 -18.894 1.00 94.12 97 TRP A O 1
ATOM 790 N N . ILE A 1 98 ? 16.790 -6.388 -19.939 1.00 92.69 98 ILE A N 1
ATOM 791 C CA . ILE A 1 98 ? 16.760 -7.224 -21.148 1.00 92.69 98 ILE A CA 1
ATOM 792 C C . ILE A 1 98 ? 17.864 -8.282 -21.038 1.00 92.69 98 ILE A C 1
ATOM 794 O O . ILE A 1 98 ? 19.003 -7.973 -20.683 1.00 92.69 98 ILE A O 1
ATOM 798 N N . SER A 1 99 ? 17.528 -9.548 -21.296 1.00 91.00 99 SER A N 1
ATOM 799 C CA . SER A 1 99 ? 18.512 -10.637 -21.290 1.00 91.00 99 SER A CA 1
ATOM 800 C C . SER A 1 99 ? 19.361 -10.615 -22.561 1.00 91.00 99 SER A C 1
ATOM 802 O O . SER A 1 99 ? 18.838 -10.410 -23.655 1.00 91.00 99 SER A O 1
ATOM 804 N N . ASN A 1 100 ? 20.657 -10.907 -22.423 1.00 90.25 100 ASN A N 1
ATOM 805 C CA . ASN A 1 100 ? 21.608 -10.950 -23.538 1.00 90.25 100 ASN A CA 1
ATOM 806 C C . ASN A 1 100 ? 21.198 -11.960 -24.627 1.00 90.25 100 ASN A C 1
ATOM 808 O O . ASN A 1 100 ? 21.576 -11.786 -25.777 1.00 90.25 100 ASN A O 1
ATOM 812 N N . GLY A 1 101 ? 20.398 -12.980 -24.290 1.00 87.88 101 GLY A N 1
ATOM 813 C CA . GLY A 1 101 ? 19.880 -13.950 -25.264 1.00 87.88 101 GLY A CA 1
ATOM 814 C C . GLY A 1 101 ? 18.899 -13.366 -26.289 1.00 87.88 101 GLY A C 1
ATOM 815 O O . GLY A 1 101 ? 18.670 -13.988 -27.319 1.00 87.88 101 GLY A O 1
ATOM 816 N N . PHE A 1 102 ? 18.338 -12.181 -26.031 1.00 87.94 102 PHE A N 1
ATOM 817 C CA . PHE A 1 102 ? 17.453 -11.472 -26.964 1.00 87.94 102 PHE A CA 1
ATOM 818 C C . PHE A 1 102 ? 18.175 -10.379 -27.761 1.00 87.94 102 PHE A C 1
ATOM 820 O O . PHE A 1 102 ? 17.537 -9.661 -28.526 1.00 87.94 102 PHE A O 1
ATOM 827 N N . LEU A 1 103 ? 19.486 -10.218 -27.562 1.00 91.06 103 LEU A N 1
ATOM 828 C CA . LEU A 1 103 ? 20.277 -9.153 -28.164 1.00 91.06 103 LEU A CA 1
ATOM 829 C C . LEU A 1 103 ? 21.259 -9.727 -29.181 1.00 91.06 103 LEU A C 1
ATOM 831 O O . LEU A 1 103 ? 21.933 -10.724 -28.919 1.00 91.06 103 LEU A O 1
ATOM 835 N N . ASP A 1 104 ? 21.403 -9.048 -30.317 1.00 90.88 104 ASP A N 1
ATOM 836 C CA . ASP A 1 104 ? 22.505 -9.327 -31.232 1.00 90.88 104 ASP A CA 1
ATOM 837 C C . ASP A 1 104 ? 23.791 -8.677 -30.708 1.00 90.88 104 ASP A C 1
ATOM 839 O O . ASP A 1 104 ? 24.097 -7.516 -30.985 1.00 90.88 104 ASP A O 1
ATOM 843 N N . LEU A 1 105 ? 24.560 -9.450 -29.939 1.00 89.62 105 LEU A N 1
ATOM 844 C CA . LEU A 1 105 ? 25.831 -9.016 -29.351 1.00 89.62 105 LEU A CA 1
ATOM 845 C C . LEU A 1 105 ? 26.900 -8.667 -30.401 1.00 89.62 105 LEU A C 1
ATOM 847 O O . LEU A 1 105 ? 27.924 -8.081 -30.052 1.00 89.62 105 LEU A O 1
ATOM 851 N N . LYS A 1 106 ? 26.699 -9.018 -31.678 1.00 90.31 106 LYS A N 1
ATOM 852 C CA . LYS A 1 106 ? 27.622 -8.667 -32.768 1.00 90.31 106 LYS A CA 1
ATOM 853 C C . LYS A 1 106 ? 27.345 -7.280 -33.343 1.00 90.31 106 LYS A C 1
ATOM 855 O O . LYS A 1 106 ? 28.217 -6.728 -34.010 1.00 90.31 106 LYS A O 1
ATOM 860 N N . SER A 1 107 ? 26.169 -6.708 -33.083 1.00 92.94 107 SER A N 1
ATOM 861 C CA . SER A 1 107 ? 25.822 -5.377 -33.572 1.00 92.94 107 SER A CA 1
ATOM 862 C C . SER A 1 107 ? 26.638 -4.293 -32.850 1.00 92.94 107 SER A C 1
ATOM 864 O O . SER A 1 107 ? 26.652 -4.258 -31.613 1.00 92.94 107 SER A O 1
ATOM 866 N N . PRO A 1 108 ? 27.264 -3.347 -33.580 1.00 90.00 108 PRO A N 1
ATOM 867 C CA . PRO A 1 108 ? 28.039 -2.262 -32.973 1.00 90.00 108 PRO A CA 1
ATOM 868 C C . PRO A 1 108 ? 27.181 -1.347 -32.083 1.00 90.00 108 PRO A C 1
ATOM 870 O O . PRO A 1 108 ? 27.673 -0.786 -31.107 1.00 90.00 108 PRO A O 1
ATOM 873 N N . GLN A 1 109 ? 25.880 -1.233 -32.371 1.00 87.88 109 GLN A N 1
ATOM 874 C CA . GLN A 1 109 ? 24.932 -0.417 -31.601 1.00 87.88 109 GLN A CA 1
ATOM 875 C C . GLN A 1 109 ? 24.649 -1.023 -30.221 1.00 87.88 109 GLN A C 1
ATOM 877 O O . GLN A 1 109 ? 24.558 -0.302 -29.228 1.00 87.88 109 GLN A O 1
ATOM 882 N N . VAL A 1 110 ? 24.543 -2.355 -30.154 1.00 88.94 110 VAL A N 1
ATOM 883 C CA . VAL A 1 110 ? 24.346 -3.086 -28.896 1.00 88.94 110 VAL A CA 1
ATOM 884 C C . VAL A 1 110 ? 25.621 -3.022 -28.064 1.00 88.94 110 VAL A C 1
ATOM 886 O O . VAL A 1 110 ? 25.557 -2.695 -26.881 1.00 88.94 110 VAL A O 1
ATOM 889 N N . GLN A 1 111 ? 26.781 -3.245 -28.690 1.00 89.25 111 GLN A N 1
ATOM 890 C CA . GLN A 1 111 ? 28.080 -3.176 -28.015 1.00 89.25 111 GLN A CA 1
ATOM 891 C C . GLN A 1 111 ? 28.349 -1.797 -27.398 1.00 89.25 111 GLN A C 1
ATOM 893 O O . GLN A 1 111 ? 28.830 -1.727 -26.270 1.00 89.25 111 GLN A O 1
ATOM 898 N N . ALA A 1 112 ? 27.964 -0.708 -28.074 1.00 90.31 112 ALA A N 1
ATOM 899 C CA . ALA A 1 112 ? 28.100 0.653 -27.547 1.00 90.31 112 ALA A CA 1
ATOM 900 C C . ALA A 1 112 ? 27.296 0.902 -26.253 1.00 90.31 112 ALA A C 1
ATOM 902 O O . ALA A 1 112 ? 27.657 1.765 -25.453 1.00 90.31 112 ALA A O 1
ATOM 903 N N . LYS A 1 113 ? 26.216 0.142 -26.031 1.00 89.31 113 LYS A N 1
ATOM 904 C CA . LYS A 1 113 ? 25.327 0.238 -24.862 1.00 89.31 113 LYS A CA 1
ATOM 905 C C . LYS A 1 113 ? 25.618 -0.817 -23.777 1.00 89.31 113 LYS A C 1
ATOM 907 O O . LYS A 1 113 ? 24.945 -0.846 -22.743 1.00 89.31 113 LYS A O 1
ATOM 912 N N . MET A 1 114 ? 26.617 -1.684 -23.968 1.00 90.25 114 MET A N 1
ATOM 913 C CA . MET A 1 114 ? 27.008 -2.687 -22.971 1.00 90.25 114 MET A CA 1
ATOM 914 C C . MET A 1 114 ? 27.997 -2.125 -21.944 1.00 90.25 114 MET A C 1
ATOM 916 O O . MET A 1 114 ? 28.991 -1.491 -22.284 1.00 90.25 114 MET A O 1
ATOM 920 N N . LYS A 1 115 ? 27.766 -2.427 -20.664 1.00 90.00 115 LYS A N 1
ATOM 921 C CA . LYS A 1 115 ? 28.685 -2.152 -19.549 1.00 90.00 115 LYS A CA 1
ATOM 922 C C . LYS A 1 115 ? 28.786 -3.400 -18.679 1.00 90.00 115 LYS A C 1
ATOM 924 O O . LYS A 1 115 ? 27.764 -3.929 -18.261 1.00 90.00 115 LYS A O 1
ATOM 929 N N . ASN A 1 116 ? 29.995 -3.892 -18.407 1.00 88.94 116 ASN A N 1
ATOM 930 C CA . ASN A 1 116 ? 30.228 -5.086 -17.575 1.00 88.94 116 ASN A CA 1
ATOM 931 C C . ASN A 1 116 ? 29.379 -6.311 -17.986 1.00 88.94 116 ASN A C 1
ATOM 933 O O . ASN A 1 116 ? 28.785 -6.978 -17.142 1.00 88.94 116 ASN A O 1
ATOM 937 N N . ASN A 1 117 ? 29.292 -6.589 -19.294 1.00 87.25 117 ASN A N 1
ATOM 938 C CA . ASN A 1 117 ? 28.465 -7.659 -19.875 1.00 87.25 117 ASN A CA 1
ATOM 939 C C . ASN A 1 117 ? 26.942 -7.515 -19.635 1.00 87.25 117 ASN A C 1
ATOM 941 O O . ASN A 1 117 ? 26.178 -8.467 -19.806 1.00 87.25 117 ASN A O 1
ATOM 945 N N . GLN A 1 118 ? 26.492 -6.324 -19.240 1.00 90.12 118 GLN A N 1
ATOM 946 C CA . GLN A 1 118 ? 25.093 -5.974 -19.032 1.00 90.12 118 GLN A CA 1
ATOM 947 C C . GLN A 1 118 ? 24.670 -4.893 -20.026 1.00 90.12 118 GLN A C 1
ATOM 949 O O . GLN A 1 118 ? 25.387 -3.919 -20.248 1.00 90.12 118 GLN A O 1
ATOM 954 N N . TYR A 1 119 ? 23.504 -5.076 -20.636 1.00 91.69 119 TYR A N 1
ATOM 955 C CA . TYR A 1 119 ? 22.928 -4.115 -21.571 1.00 91.69 119 TYR A CA 1
ATOM 956 C C . TYR A 1 119 ? 22.059 -3.098 -20.828 1.00 91.69 119 TYR A C 1
ATOM 958 O O . TYR A 1 119 ? 21.162 -3.506 -20.082 1.00 91.69 119 TYR A O 1
ATOM 966 N N . TYR A 1 120 ? 22.328 -1.808 -21.036 1.00 92.75 120 TYR A N 1
ATOM 967 C CA . TYR A 1 120 ? 21.560 -0.689 -20.487 1.00 92.75 120 TYR A CA 1
ATOM 968 C C . TYR A 1 120 ? 21.031 0.175 -21.623 1.00 92.75 120 TYR A C 1
ATOM 970 O O . TYR A 1 120 ? 21.738 0.460 -22.587 1.00 92.75 120 TYR A O 1
ATOM 978 N N . THR A 1 121 ? 19.785 0.605 -21.509 1.00 91.88 121 THR A N 1
ATOM 979 C CA . THR A 1 121 ? 19.095 1.325 -22.576 1.00 91.88 121 THR A CA 1
ATOM 980 C C . THR A 1 121 ? 18.040 2.241 -21.973 1.00 91.88 121 THR A C 1
ATOM 982 O O . THR A 1 121 ? 17.618 2.046 -20.834 1.00 91.88 121 THR A O 1
ATOM 985 N N . ASP A 1 122 ? 17.611 3.231 -22.739 1.00 91.44 122 ASP A N 1
ATOM 986 C CA . ASP A 1 122 ? 16.530 4.157 -22.413 1.00 91.44 122 ASP A CA 1
ATOM 987 C C . ASP A 1 122 ? 15.146 3.573 -22.755 1.00 91.44 122 ASP A C 1
ATOM 989 O O . ASP A 1 122 ? 14.227 4.298 -23.127 1.00 91.44 122 ASP A O 1
ATOM 993 N N . ASP A 1 123 ? 15.001 2.253 -22.621 1.00 93.31 123 ASP A N 1
ATOM 994 C CA . ASP A 1 123 ? 13.772 1.515 -22.908 1.00 93.31 123 ASP A CA 1
ATOM 995 C C . ASP A 1 123 ? 13.094 1.076 -21.606 1.00 93.31 123 ASP A C 1
ATOM 997 O O . ASP A 1 123 ? 13.755 0.729 -20.619 1.00 93.31 123 ASP A O 1
ATOM 1001 N N . VAL A 1 124 ? 11.766 1.011 -21.639 1.00 95.19 124 VAL A N 1
ATOM 1002 C CA . VAL A 1 124 ? 10.925 0.467 -20.567 1.00 95.19 124 VAL A CA 1
ATOM 1003 C C . VAL A 1 124 ? 10.065 -0.696 -21.083 1.00 95.19 124 VAL A C 1
ATOM 1005 O O . VAL A 1 124 ? 9.822 -0.811 -22.292 1.00 95.19 124 VAL A O 1
ATOM 1008 N N . PRO A 1 125 ? 9.573 -1.580 -20.196 1.00 95.62 125 PRO A N 1
ATOM 1009 C CA . PRO A 1 125 ? 8.585 -2.585 -20.571 1.00 95.62 125 PRO A CA 1
ATOM 1010 C C . PRO A 1 125 ? 7.285 -1.954 -21.080 1.00 95.62 125 PRO A C 1
ATOM 1012 O O . PRO A 1 125 ? 6.851 -0.916 -20.582 1.00 95.62 125 PRO A O 1
ATOM 1015 N N . PHE A 1 126 ? 6.605 -2.630 -22.008 1.00 94.75 126 PHE A N 1
ATOM 1016 C CA . PHE A 1 126 ? 5.312 -2.181 -22.541 1.00 94.75 126 PHE A CA 1
ATOM 1017 C C . PHE A 1 126 ? 4.238 -1.991 -21.452 1.00 94.75 126 PHE A C 1
ATOM 1019 O O . PHE A 1 126 ? 3.371 -1.137 -21.585 1.00 94.75 126 PHE A O 1
ATOM 1026 N N . SER A 1 127 ? 4.316 -2.722 -20.336 1.00 96.25 127 SER A N 1
ATOM 1027 C CA . SER A 1 127 ? 3.392 -2.561 -19.204 1.00 96.25 127 SER A CA 1
ATOM 1028 C C . SER A 1 127 ? 3.400 -1.156 -18.583 1.00 96.25 127 SER A C 1
ATOM 1030 O O . SER A 1 127 ? 2.499 -0.824 -17.828 1.00 96.25 127 SER A O 1
ATOM 1032 N N . CYS A 1 128 ? 4.437 -0.350 -18.841 1.00 96.12 128 CYS A N 1
ATOM 1033 C CA . CYS A 1 128 ? 4.546 1.024 -18.348 1.00 96.12 128 CYS A CA 1
ATOM 1034 C C . CYS A 1 128 ? 3.793 2.057 -19.202 1.00 96.12 128 CYS A C 1
ATOM 1036 O O . CYS A 1 128 ? 3.807 3.243 -18.866 1.00 96.12 128 CYS A O 1
ATOM 1038 N N . CYS A 1 129 ? 3.202 1.637 -20.319 1.00 95.69 129 CYS A N 1
ATOM 1039 C CA . CYS A 1 129 ? 2.465 2.502 -21.226 1.00 95.69 129 CYS A CA 1
ATOM 1040 C C . CYS A 1 129 ? 1.158 2.998 -20.608 1.00 95.69 129 CYS A C 1
ATOM 1042 O O . CYS A 1 129 ? 0.360 2.195 -20.135 1.00 95.69 129 CYS A O 1
ATOM 1044 N N . ASP A 1 130 ? 0.918 4.306 -20.689 1.00 94.81 130 ASP A N 1
ATOM 1045 C CA . ASP A 1 130 ? -0.335 4.910 -20.243 1.00 94.81 130 ASP A CA 1
ATOM 1046 C C . ASP A 1 130 ? -1.372 4.901 -21.387 1.00 94.81 130 ASP A C 1
ATOM 1048 O O . ASP A 1 130 ? -1.175 5.609 -22.384 1.00 94.81 130 ASP A O 1
ATOM 1052 N N . PRO A 1 131 ? -2.483 4.144 -21.272 1.00 91.81 131 PRO A N 1
ATOM 1053 C CA . PRO A 1 131 ? -3.509 4.062 -22.311 1.00 91.81 131 PRO A CA 1
ATOM 1054 C C . PRO A 1 131 ? -4.277 5.375 -22.509 1.00 91.81 131 PRO A C 1
ATOM 1056 O O . PRO A 1 131 ? -4.919 5.547 -23.542 1.00 91.81 131 PRO A O 1
ATOM 1059 N N . MET A 1 132 ? -4.210 6.308 -21.553 1.00 89.38 132 MET A N 1
ATOM 1060 C CA . MET A 1 132 ? -4.853 7.622 -21.653 1.00 89.38 132 MET A CA 1
ATOM 1061 C C . MET A 1 132 ? -4.043 8.614 -22.492 1.00 89.38 132 MET A C 1
ATOM 1063 O O . MET A 1 132 ? -4.504 9.723 -22.771 1.00 89.38 132 MET A O 1
ATOM 1067 N N . SER A 1 133 ? -2.830 8.240 -22.904 1.00 89.25 133 SER A N 1
ATOM 1068 C CA . SER A 1 133 ? -1.993 9.093 -23.737 1.00 89.25 133 SER A CA 1
ATOM 1069 C C . SER A 1 133 ? -2.588 9.254 -25.145 1.00 89.25 133 SER A C 1
ATOM 1071 O O . SER A 1 133 ? -2.947 8.266 -25.780 1.00 89.25 133 SER A O 1
ATOM 1073 N N . PRO A 1 134 ? -2.624 10.476 -25.711 1.00 86.06 134 PRO A N 1
ATOM 1074 C CA . PRO A 1 134 ? -3.280 10.760 -26.996 1.00 86.06 134 PRO A CA 1
ATOM 1075 C C . PRO A 1 134 ? -2.525 10.230 -28.229 1.00 86.06 134 PRO A C 1
ATOM 1077 O O . PRO A 1 134 ? -2.925 10.485 -29.362 1.00 86.06 134 PRO A O 1
ATOM 1080 N N . ARG A 1 135 ? -1.398 9.540 -28.035 1.00 86.81 135 ARG A N 1
ATOM 1081 C CA . ARG A 1 135 ? -0.516 9.046 -29.097 1.00 86.81 135 ARG A CA 1
ATOM 1082 C C . ARG A 1 135 ? -0.038 7.628 -28.773 1.00 86.81 135 ARG A C 1
ATOM 1084 O O . ARG A 1 135 ? -0.061 7.257 -27.598 1.00 86.81 135 ARG A O 1
ATOM 1091 N N . PRO A 1 136 ? 0.442 6.862 -29.771 1.00 89.25 136 PRO A N 1
ATOM 1092 C CA . PRO A 1 136 ? 1.005 5.536 -29.537 1.00 89.25 136 PRO A CA 1
ATOM 1093 C C . PRO A 1 136 ? 2.100 5.564 -28.471 1.00 89.25 136 PRO A C 1
ATOM 1095 O O . PRO A 1 136 ? 2.904 6.500 -28.422 1.00 89.25 136 PRO A O 1
ATOM 1098 N N . CYS A 1 137 ? 2.126 4.537 -27.624 1.00 91.88 137 CYS A N 1
ATOM 1099 C CA . CYS A 1 137 ? 3.094 4.471 -26.542 1.00 91.88 137 CYS A CA 1
ATOM 1100 C C . CYS A 1 137 ? 4.528 4.351 -27.072 1.00 91.88 137 CYS A C 1
ATOM 1102 O O . CYS A 1 137 ? 4.858 3.426 -27.815 1.00 91.88 137 CYS A O 1
ATOM 1104 N N . ILE A 1 138 ? 5.389 5.260 -26.620 1.00 91.06 138 ILE A N 1
ATOM 1105 C CA . ILE A 1 138 ? 6.827 5.252 -26.870 1.00 91.06 138 ILE A CA 1
ATOM 1106 C C . ILE A 1 138 ? 7.506 4.664 -25.637 1.00 91.06 138 ILE A C 1
ATOM 1108 O O . ILE A 1 138 ? 7.692 5.334 -24.623 1.00 91.06 138 ILE A O 1
ATOM 1112 N N . HIS A 1 139 ? 7.836 3.378 -25.724 1.00 92.69 139 HIS A N 1
ATOM 1113 C CA . HIS A 1 139 ? 8.520 2.637 -24.661 1.00 92.69 139 HIS A CA 1
ATOM 1114 C C . HIS A 1 139 ? 9.961 2.256 -25.032 1.00 92.69 139 HIS A C 1
ATOM 1116 O O . HIS A 1 139 ? 10.702 1.771 -24.179 1.00 92.69 139 HIS A O 1
ATOM 1122 N N . GLN A 1 140 ? 10.359 2.470 -26.288 1.00 90.94 140 GLN A N 1
ATOM 1123 C CA . GLN A 1 140 ? 11.728 2.305 -26.769 1.00 90.94 140 GLN A CA 1
ATOM 1124 C C . GLN A 1 140 ? 12.302 3.666 -27.144 1.00 90.94 140 GLN A C 1
ATOM 1126 O O . GLN A 1 140 ? 11.589 4.478 -27.731 1.00 90.94 140 GLN A O 1
ATOM 1131 N N . GLY A 1 141 ? 13.570 3.911 -26.826 1.00 87.06 141 GLY A N 1
ATOM 1132 C CA . GLY A 1 141 ? 14.237 5.167 -27.143 1.00 87.06 141 GLY A CA 1
ATOM 1133 C C . GLY A 1 141 ? 13.570 6.368 -26.471 1.00 87.06 141 GLY A C 1
ATOM 1134 O O . GLY A 1 141 ? 13.376 7.396 -27.117 1.00 87.06 141 GLY A O 1
ATOM 1135 N N . VAL A 1 142 ? 13.173 6.251 -25.197 1.00 87.69 142 VAL A N 1
ATOM 1136 C CA . VAL A 1 142 ? 12.332 7.250 -24.511 1.00 87.69 142 VAL A CA 1
ATOM 1137 C C . VAL A 1 142 ? 12.970 8.645 -24.502 1.00 87.69 142 VAL A C 1
ATOM 1139 O O . VAL A 1 142 ? 12.249 9.637 -24.559 1.00 87.69 142 VAL A O 1
ATOM 1142 N N . HIS A 1 143 ? 14.303 8.753 -24.477 1.00 82.50 143 HIS A N 1
ATOM 1143 C CA . HIS A 1 143 ? 15.008 10.043 -24.537 1.00 82.50 143 HIS A CA 1
ATOM 1144 C C . HIS A 1 143 ? 15.498 10.411 -25.947 1.00 82.50 143 HIS A C 1
ATOM 1146 O O . HIS A 1 143 ? 16.179 11.420 -26.136 1.00 82.50 143 HIS A O 1
ATOM 1152 N N . SER A 1 144 ? 15.157 9.622 -26.966 1.00 77.12 144 SER A N 1
ATOM 1153 C CA . SER A 1 144 ? 15.554 9.868 -28.352 1.00 77.12 144 SER A CA 1
ATOM 1154 C C . SER A 1 144 ? 14.632 10.901 -29.013 1.00 77.12 144 SER A C 1
ATOM 1156 O O . SER A 1 144 ? 13.864 10.598 -29.924 1.00 77.12 144 SER A O 1
ATOM 1158 N N . PHE A 1 145 ? 14.740 12.160 -28.573 1.00 67.81 145 PHE A N 1
ATOM 1159 C CA . PHE A 1 145 ? 13.917 13.291 -29.036 1.00 67.81 145 PHE A CA 1
ATOM 1160 C C . PHE A 1 145 ? 13.984 13.528 -30.554 1.00 67.81 145 PHE A C 1
ATOM 1162 O O . PHE A 1 145 ? 13.010 13.957 -31.165 1.00 67.81 145 PHE A O 1
ATOM 1169 N N . ASN A 1 146 ? 15.106 13.175 -31.186 1.00 67.44 146 ASN A N 1
ATOM 1170 C CA . ASN A 1 146 ? 15.289 13.293 -32.635 1.00 67.44 146 ASN A CA 1
ATOM 1171 C C . ASN A 1 146 ? 14.409 12.320 -33.441 1.00 67.44 146 ASN A C 1
ATOM 1173 O O . ASN A 1 146 ? 14.163 12.562 -34.619 1.00 67.44 146 ASN A O 1
ATOM 1177 N N . MET A 1 147 ? 13.945 11.223 -32.829 1.00 65.94 147 MET A N 1
ATOM 1178 C CA . MET A 1 147 ? 13.071 10.235 -33.477 1.00 65.94 147 MET A CA 1
ATOM 1179 C C . MET A 1 147 ? 11.581 10.540 -33.278 1.00 65.94 147 MET A C 1
ATOM 1181 O O . MET A 1 147 ? 10.740 9.983 -33.985 1.00 65.94 147 MET A O 1
ATOM 1185 N N . HIS A 1 148 ? 11.238 11.434 -32.346 1.00 77.75 148 HIS A N 1
ATOM 1186 C CA . HIS A 1 148 ? 9.859 11.702 -31.953 1.00 77.75 148 HIS A CA 1
ATOM 1187 C C . HIS A 1 148 ? 9.576 13.215 -31.935 1.00 77.75 148 HIS A C 1
ATOM 1189 O O . HIS A 1 148 ? 9.749 13.867 -30.902 1.00 77.75 148 HIS A O 1
ATOM 1195 N N . PRO A 1 149 ? 9.120 13.802 -33.060 1.00 71.62 149 PRO A N 1
ATOM 1196 C CA . PRO A 1 149 ? 8.788 15.222 -33.109 1.00 71.62 149 PRO A CA 1
ATOM 1197 C C . PRO A 1 149 ? 7.702 15.561 -32.075 1.00 71.62 149 PRO A C 1
ATOM 1199 O O . PRO A 1 149 ? 6.709 14.845 -31.939 1.00 71.62 149 PRO A O 1
ATOM 1202 N N . ASN A 1 150 ? 7.896 16.656 -31.332 1.00 74.75 150 ASN A N 1
ATOM 1203 C CA . ASN A 1 150 ? 7.031 17.100 -30.225 1.00 74.75 150 ASN A CA 1
ATOM 1204 C C . ASN A 1 150 ? 6.932 16.112 -29.038 1.00 74.75 150 ASN A C 1
ATOM 1206 O O . ASN A 1 150 ? 5.949 16.109 -28.291 1.00 74.75 150 ASN A O 1
ATOM 1210 N N . TYR A 1 151 ? 7.933 15.251 -28.841 1.00 80.44 151 TYR A N 1
ATOM 1211 C CA . TYR A 1 151 ? 8.082 14.433 -27.638 1.00 80.44 151 TYR A CA 1
ATOM 1212 C C . TYR A 1 151 ? 9.008 15.133 -26.647 1.00 80.44 151 TYR A C 1
ATOM 1214 O O . TYR A 1 151 ? 10.179 15.307 -26.940 1.00 80.44 151 TYR A O 1
ATOM 1222 N N . ASN A 1 152 ? 8.493 15.505 -25.475 1.00 76.75 152 ASN A N 1
ATOM 1223 C CA . ASN A 1 152 ? 9.280 16.085 -24.384 1.00 76.75 152 ASN A CA 1
ATOM 1224 C C . ASN A 1 152 ? 9.038 15.289 -23.096 1.00 76.75 152 ASN A C 1
ATOM 1226 O O . ASN A 1 152 ? 8.031 14.588 -22.979 1.00 76.75 152 ASN A O 1
ATOM 1230 N N . GLU A 1 153 ? 9.899 15.477 -22.095 1.00 71.56 153 GLU A N 1
ATOM 1231 C CA . GLU A 1 153 ? 9.769 14.872 -20.756 1.00 71.56 153 GLU A CA 1
ATOM 1232 C C . GLU A 1 153 ? 8.432 15.209 -20.065 1.00 71.56 153 GLU A C 1
ATOM 1234 O O . GLU A 1 153 ? 7.902 14.438 -19.265 1.00 71.56 153 GLU A O 1
ATOM 1239 N N . THR A 1 154 ? 7.816 16.340 -20.416 1.00 75.69 154 THR A N 1
ATOM 1240 C CA . THR A 1 154 ? 6.501 16.740 -19.899 1.00 75.69 154 THR A CA 1
ATOM 1241 C C . THR A 1 154 ? 5.347 15.950 -20.512 1.00 75.69 154 THR A C 1
ATOM 1243 O O . THR A 1 154 ? 4.336 15.746 -19.839 1.00 75.69 154 THR A O 1
ATOM 1246 N N . ASN A 1 155 ? 5.513 15.432 -21.730 1.00 77.50 155 ASN A N 1
ATOM 1247 C CA . ASN A 1 155 ? 4.475 14.750 -22.505 1.00 77.50 155 ASN A CA 1
ATOM 1248 C C . ASN A 1 155 ? 4.753 13.247 -22.677 1.00 77.50 155 ASN A C 1
ATOM 1250 O O . ASN A 1 155 ? 4.296 12.654 -23.650 1.00 77.50 155 ASN A O 1
ATOM 1254 N N . VAL A 1 156 ? 5.515 12.608 -21.785 1.00 85.50 156 VAL A N 1
ATOM 1255 C CA . VAL A 1 156 ? 5.777 11.158 -21.874 1.00 85.50 156 VAL A CA 1
ATOM 1256 C C . VAL A 1 156 ? 4.483 10.337 -21.911 1.00 85.50 156 VAL A C 1
ATOM 1258 O O . VAL A 1 156 ? 3.509 10.672 -21.244 1.00 85.50 156 VAL A O 1
ATOM 1261 N N . THR A 1 157 ? 4.488 9.253 -22.687 1.00 91.44 157 THR A N 1
ATOM 1262 C CA . THR A 1 157 ? 3.348 8.326 -22.858 1.00 91.44 157 THR A CA 1
ATOM 1263 C C . THR A 1 157 ? 3.362 7.172 -21.855 1.00 91.44 157 THR A C 1
ATOM 1265 O O . THR A 1 157 ? 2.859 6.082 -22.123 1.00 91.44 157 THR A O 1
ATOM 1268 N N . LEU A 1 158 ? 4.064 7.371 -20.745 1.00 93.94 158 LEU A N 1
ATOM 1269 C CA . LEU A 1 158 ? 4.359 6.362 -19.740 1.00 93.94 158 LEU A CA 1
ATOM 1270 C C . LEU A 1 158 ? 3.811 6.833 -18.401 1.00 93.94 158 LEU A C 1
ATOM 1272 O O . LEU A 1 158 ? 3.755 8.039 -18.135 1.00 93.94 158 LEU A O 1
ATOM 1276 N N . TYR A 1 159 ? 3.494 5.892 -17.518 1.00 94.75 159 TYR A N 1
ATOM 1277 C CA . TYR A 1 159 ? 3.155 6.238 -16.145 1.00 94.75 159 TYR A CA 1
ATOM 1278 C C . TYR A 1 159 ? 4.336 6.942 -15.458 1.00 94.75 159 TYR A C 1
ATOM 1280 O O . TYR A 1 159 ? 5.422 6.386 -15.311 1.00 94.75 159 TYR A O 1
ATOM 1288 N N . LYS A 1 160 ? 4.113 8.184 -15.011 1.00 91.62 160 LYS A N 1
ATOM 1289 C CA . LYS A 1 160 ? 5.120 9.003 -14.306 1.00 91.62 160 LYS A CA 1
ATOM 1290 C C . LYS A 1 160 ? 5.268 8.635 -12.829 1.00 91.62 160 LYS A C 1
ATOM 1292 O O . LYS A 1 160 ? 6.267 8.970 -12.200 1.00 91.62 160 LYS A O 1
ATOM 1297 N N . SER A 1 161 ? 4.248 8.010 -12.246 1.00 93.75 161 SER A N 1
ATOM 1298 C CA . SER A 1 161 ? 4.246 7.640 -10.833 1.00 93.75 161 SER A CA 1
ATOM 1299 C C . SER A 1 161 ? 4.939 6.300 -10.618 1.00 93.75 161 SER A C 1
ATOM 1301 O O . SER A 1 161 ? 4.596 5.310 -11.261 1.00 93.75 161 SER A O 1
ATOM 1303 N N . GLY A 1 162 ? 5.853 6.249 -9.653 1.00 95.00 162 GLY A N 1
ATOM 1304 C CA . GLY A 1 162 ? 6.433 4.999 -9.181 1.00 95.00 162 GLY A CA 1
ATOM 1305 C C . GLY A 1 162 ? 5.424 4.096 -8.483 1.00 95.00 162 GLY A C 1
ATOM 1306 O O . GLY A 1 162 ? 4.506 4.564 -7.796 1.00 95.00 162 GLY A O 1
ATOM 1307 N N . CYS A 1 163 ? 5.621 2.787 -8.617 1.00 95.81 163 CYS A N 1
ATOM 1308 C CA . CYS A 1 163 ? 4.737 1.800 -8.012 1.00 95.81 163 CYS A CA 1
ATOM 1309 C C . CYS A 1 163 ? 4.807 1.801 -6.487 1.00 95.81 163 CYS A C 1
ATOM 1311 O O . CYS A 1 163 ? 3.791 1.575 -5.837 1.00 95.81 163 CYS A O 1
ATOM 1313 N N . SER A 1 164 ? 5.958 2.124 -5.887 1.00 93.88 164 SER A N 1
ATOM 1314 C CA . SER A 1 164 ? 6.060 2.165 -4.426 1.00 93.88 164 SER A CA 1
ATOM 1315 C C . SER A 1 164 ? 5.149 3.238 -3.824 1.00 93.88 164 SER A C 1
ATOM 1317 O O . SER A 1 164 ? 4.507 2.996 -2.807 1.00 93.88 164 SER A O 1
ATOM 1319 N N . ILE A 1 165 ? 5.024 4.390 -4.489 1.00 92.25 165 ILE A N 1
ATOM 1320 C CA . ILE A 1 165 ? 4.162 5.492 -4.052 1.00 92.25 165 ILE A CA 1
ATOM 1321 C C . ILE A 1 165 ? 2.690 5.110 -4.222 1.00 92.25 165 ILE A C 1
ATOM 1323 O O . ILE A 1 165 ? 1.915 5.247 -3.281 1.00 92.25 165 ILE A O 1
ATOM 1327 N N . LYS A 1 166 ? 2.304 4.600 -5.398 1.00 94.19 166 LYS A N 1
ATOM 1328 C CA . LYS A 1 166 ? 0.911 4.218 -5.690 1.00 94.19 166 LYS A CA 1
ATOM 1329 C C . LYS A 1 166 ? 0.395 3.134 -4.743 1.00 94.19 166 LYS A C 1
ATOM 1331 O O . LYS A 1 166 ? -0.699 3.270 -4.207 1.00 94.19 166 LYS A O 1
ATOM 1336 N N . ILE A 1 167 ? 1.208 2.111 -4.485 1.00 92.44 167 ILE A N 1
ATOM 1337 C CA . ILE A 1 167 ? 0.867 1.034 -3.551 1.00 92.44 167 ILE A CA 1
ATOM 1338 C C . ILE A 1 167 ? 0.743 1.580 -2.128 1.00 92.44 167 ILE A C 1
ATOM 1340 O O . ILE A 1 167 ? -0.213 1.256 -1.435 1.00 92.44 167 ILE A O 1
ATOM 1344 N N . MET A 1 168 ? 1.665 2.441 -1.685 1.00 90.25 168 MET A N 1
ATOM 1345 C CA . MET A 1 168 ? 1.567 3.031 -0.347 1.00 90.25 168 MET A CA 1
ATOM 1346 C C . MET A 1 168 ? 0.311 3.869 -0.167 1.00 90.25 168 MET A C 1
ATOM 1348 O O . MET A 1 168 ? -0.301 3.766 0.883 1.00 90.25 168 MET A O 1
ATOM 1352 N N . LEU A 1 169 ? -0.091 4.647 -1.173 1.00 89.88 169 LEU A N 1
ATOM 1353 C CA . LEU A 1 169 ? -1.333 5.422 -1.113 1.00 89.88 169 LEU A CA 1
ATOM 1354 C C . LEU A 1 169 ? -2.562 4.515 -0.988 1.00 89.88 169 LEU A C 1
ATOM 1356 O O . LEU A 1 169 ? -3.456 4.804 -0.204 1.00 89.88 169 LEU A O 1
ATOM 1360 N N . PHE A 1 170 ? -2.581 3.394 -1.710 1.00 89.75 170 PHE A N 1
ATOM 1361 C CA . PHE A 1 170 ? -3.640 2.394 -1.581 1.00 89.75 170 PHE A CA 1
ATOM 1362 C C . PHE A 1 170 ? -3.689 1.777 -0.173 1.00 89.75 170 PHE A C 1
ATOM 1364 O O . PHE A 1 170 ? -4.760 1.655 0.417 1.00 89.75 170 PHE A O 1
ATOM 1371 N N . PHE A 1 171 ? -2.533 1.415 0.392 1.00 88.19 171 PHE A N 1
ATOM 1372 C CA . PHE A 1 171 ? -2.471 0.895 1.760 1.00 88.19 171 PHE A CA 1
ATOM 1373 C C . PHE A 1 171 ? -2.838 1.947 2.805 1.00 88.19 171 PHE A C 1
ATOM 1375 O O . PHE A 1 171 ? -3.474 1.594 3.789 1.00 88.19 171 PHE A O 1
ATOM 1382 N N . ASP A 1 172 ? -2.454 3.206 2.609 1.00 87.62 172 ASP A N 1
ATOM 1383 C CA . ASP A 1 172 ? -2.768 4.305 3.524 1.00 87.62 172 ASP A CA 1
ATOM 1384 C C . ASP A 1 172 ? -4.280 4.547 3.608 1.00 87.62 172 ASP A C 1
ATOM 1386 O O . ASP A 1 172 ? -4.825 4.647 4.702 1.00 87.62 172 ASP A O 1
ATOM 1390 N N . ASP A 1 173 ? -4.977 4.519 2.470 1.00 88.44 173 ASP A N 1
ATOM 1391 C CA . ASP A 1 173 ? -6.436 4.659 2.416 1.00 88.44 173 ASP A CA 1
ATOM 1392 C C . ASP A 1 173 ? -7.147 3.519 3.171 1.00 88.44 173 ASP A C 1
ATOM 1394 O O . ASP A 1 173 ? -8.002 3.743 4.034 1.00 88.44 173 ASP A O 1
ATOM 1398 N N . ILE A 1 174 ? -6.705 2.278 2.942 1.00 88.38 174 ILE A N 1
ATOM 1399 C CA . ILE A 1 174 ? -7.223 1.097 3.644 1.00 88.38 174 ILE A CA 1
ATOM 1400 C C . ILE A 1 174 ? -6.926 1.165 5.149 1.00 88.38 174 ILE A C 1
ATOM 1402 O O . ILE A 1 174 ? -7.810 0.924 5.974 1.00 88.38 174 ILE A O 1
ATOM 1406 N N . LEU A 1 175 ? -5.684 1.486 5.521 1.00 87.50 175 LEU A N 1
ATOM 1407 C CA . LEU A 1 175 ? -5.247 1.580 6.914 1.00 87.50 175 LEU A CA 1
ATOM 1408 C C . LEU A 1 175 ? -5.969 2.704 7.656 1.00 87.50 175 LEU A C 1
ATOM 1410 O O . LEU A 1 175 ? -6.315 2.520 8.820 1.00 87.50 175 LEU A O 1
ATOM 1414 N N . SER A 1 176 ? -6.236 3.829 6.993 1.00 87.25 176 SER A N 1
ATOM 1415 C CA . SER A 1 176 ? -7.026 4.933 7.537 1.00 87.25 176 SER A CA 1
ATOM 1416 C C . SER A 1 176 ? -8.462 4.491 7.834 1.00 87.25 176 SER A C 1
ATOM 1418 O O . SER A 1 176 ? -8.956 4.697 8.945 1.00 87.25 176 SER A O 1
ATOM 1420 N N . GLY A 1 177 ? -9.104 3.777 6.901 1.00 88.81 177 GLY A N 1
ATOM 1421 C CA . GLY A 1 177 ? -10.446 3.221 7.099 1.00 88.81 177 GLY A CA 1
ATOM 1422 C C . GLY A 1 177 ? -10.525 2.240 8.276 1.00 88.81 177 GLY A C 1
ATOM 1423 O O . GLY A 1 177 ? -11.353 2.402 9.178 1.00 88.81 177 GLY A O 1
ATOM 1424 N N . PHE A 1 178 ? -9.625 1.251 8.323 1.00 89.19 178 PHE A N 1
ATOM 1425 C CA . PHE A 1 178 ? -9.552 0.312 9.449 1.00 89.19 178 PHE A CA 1
ATOM 1426 C C . PHE A 1 178 ? -9.172 1.003 10.760 1.00 89.19 178 PHE A C 1
ATOM 1428 O O . PHE A 1 178 ? -9.736 0.683 11.805 1.00 89.19 178 PHE A O 1
ATOM 1435 N N . GLY A 1 179 ? -8.261 1.975 10.715 1.00 89.19 179 GLY A N 1
ATOM 1436 C CA . GLY A 1 179 ? -7.855 2.774 11.867 1.00 89.19 179 GLY A CA 1
ATOM 1437 C C . GLY A 1 179 ? -9.032 3.528 12.480 1.00 89.19 179 GLY A C 1
ATOM 1438 O O . GLY A 1 179 ? -9.232 3.462 13.693 1.00 89.19 179 GLY A O 1
ATOM 1439 N N . GLY A 1 180 ? -9.867 4.158 11.649 1.00 89.88 180 GLY A N 1
ATOM 1440 C CA . GLY A 1 180 ? -11.101 4.811 12.087 1.00 89.88 180 GLY A CA 1
ATOM 1441 C C . GLY A 1 180 ? -12.097 3.833 12.717 1.00 89.88 180 GLY A C 1
ATOM 1442 O O . GLY A 1 180 ? -12.633 4.104 13.793 1.00 89.88 180 GLY A O 1
ATOM 1443 N N . SER A 1 181 ? -12.293 2.662 12.102 1.00 90.12 181 SER A N 1
ATOM 1444 C CA . SER A 1 181 ? -13.169 1.613 12.645 1.00 90.12 181 SER A CA 1
ATOM 1445 C C . SER A 1 181 ? -12.685 1.088 14.002 1.00 90.12 181 SER A C 1
ATOM 1447 O O . SER A 1 181 ? -13.490 0.904 14.918 1.00 90.12 181 SER A O 1
ATOM 1449 N N . ILE A 1 182 ? -11.378 0.853 14.154 1.00 91.44 182 ILE A N 1
ATOM 1450 C CA . ILE A 1 182 ? -10.779 0.406 15.417 1.00 91.44 182 ILE A CA 1
ATOM 1451 C C . ILE A 1 182 ? -10.946 1.496 16.474 1.00 91.44 182 ILE A C 1
ATOM 1453 O O . ILE A 1 182 ? -11.428 1.212 17.565 1.00 91.44 182 ILE A O 1
ATOM 1457 N N . PHE A 1 183 ? -10.625 2.748 16.147 1.00 90.69 183 PHE A N 1
ATOM 1458 C CA . PHE A 1 183 ? -10.755 3.871 17.075 1.00 90.69 183 PHE A CA 1
ATOM 1459 C C . PHE A 1 183 ? -12.198 4.062 17.564 1.00 90.69 183 PHE A C 1
ATOM 1461 O O . PHE A 1 183 ? -12.430 4.235 18.759 1.00 90.69 183 PHE A O 1
ATOM 1468 N N . SER A 1 184 ? -13.177 3.952 16.662 1.00 92.25 184 SER A N 1
ATOM 1469 C CA . SER A 1 184 ? -14.598 3.976 17.019 1.00 92.25 184 SER A CA 1
ATOM 1470 C C . SER A 1 184 ? -14.975 2.823 17.956 1.00 92.25 184 SER A C 1
ATOM 1472 O O . SER A 1 184 ? -15.646 3.051 18.964 1.00 92.25 184 SER A O 1
ATOM 1474 N N . SER A 1 185 ? -14.488 1.610 17.677 1.00 91.00 185 SER A N 1
ATOM 1475 C CA . SER A 1 185 ? -14.730 0.433 18.523 1.00 91.00 185 SER A CA 1
ATOM 1476 C C . SER A 1 185 ? -14.156 0.624 19.927 1.00 91.00 185 SER A C 1
ATOM 1478 O O . SER A 1 185 ? -14.847 0.348 20.903 1.00 91.00 185 SER A O 1
ATOM 1480 N N . LEU A 1 186 ? -12.953 1.200 20.044 1.00 91.62 186 LEU A N 1
ATOM 1481 C CA . LEU A 1 186 ? -12.358 1.518 21.343 1.00 91.62 186 LEU A CA 1
ATOM 1482 C C . LEU A 1 186 ? -13.225 2.489 22.145 1.00 91.62 186 LEU A C 1
ATOM 1484 O O . LEU A 1 186 ? -13.445 2.272 23.331 1.00 91.62 186 LEU A O 1
ATOM 1488 N N . ILE A 1 187 ? -13.757 3.542 21.520 1.00 92.69 187 ILE A N 1
ATOM 1489 C CA . ILE A 1 187 ? -14.638 4.496 22.213 1.00 92.69 187 ILE A CA 1
ATOM 1490 C C . ILE A 1 187 ? -15.876 3.787 22.772 1.00 92.69 187 ILE A C 1
ATOM 1492 O O . ILE A 1 187 ? -16.244 4.004 23.927 1.00 92.69 187 ILE A O 1
ATOM 1496 N N . VAL A 1 188 ? -16.508 2.923 21.974 1.00 92.00 188 VAL A N 1
ATOM 1497 C CA . VAL A 1 188 ? -17.683 2.158 22.413 1.00 92.00 188 VAL A CA 1
ATOM 1498 C C . VAL A 1 188 ? -17.321 1.213 23.562 1.00 92.00 188 VAL A C 1
ATOM 1500 O O . VAL A 1 188 ? -18.048 1.159 24.554 1.00 92.00 188 VAL A O 1
ATOM 1503 N N . GLU A 1 189 ? -16.189 0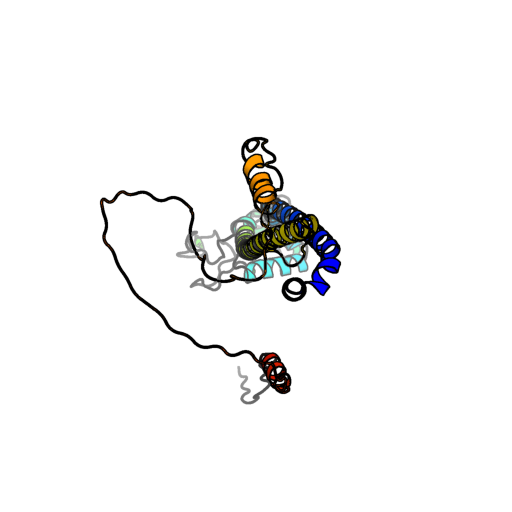.514 23.476 1.00 91.06 189 GLU A N 1
ATOM 1504 C CA . GLU A 1 189 ? -15.694 -0.363 24.544 1.00 91.06 189 GLU A CA 1
ATOM 1505 C C . GLU A 1 189 ? -15.429 0.406 25.845 1.00 91.06 189 GLU A C 1
ATOM 1507 O O . GLU A 1 189 ? -15.862 -0.037 26.912 1.00 91.06 189 GLU A O 1
ATOM 1512 N N . TRP A 1 190 ? -14.814 1.589 25.768 1.00 91.62 190 TRP A N 1
ATOM 1513 C CA . TRP A 1 190 ? -14.600 2.472 26.917 1.00 91.62 190 TRP A CA 1
ATOM 1514 C C . TRP A 1 190 ? -15.913 2.915 27.567 1.00 91.62 190 TRP A C 1
ATOM 1516 O O . TRP A 1 190 ? -16.036 2.860 28.791 1.00 91.62 190 TRP A O 1
ATOM 1526 N N . ILE A 1 191 ? -16.915 3.306 26.773 1.00 92.12 191 ILE A N 1
ATOM 1527 C CA . ILE A 1 191 ? -18.240 3.683 27.288 1.00 92.12 191 ILE A CA 1
ATOM 1528 C C . ILE A 1 191 ? -18.891 2.495 28.003 1.00 92.12 191 ILE A C 1
ATOM 1530 O O . ILE A 1 191 ? -19.377 2.641 29.124 1.00 92.12 191 ILE A O 1
ATOM 1534 N N . VAL A 1 192 ? -18.868 1.307 27.392 1.00 88.75 192 VAL A N 1
ATOM 1535 C CA . VAL A 1 192 ? -19.431 0.093 27.997 1.00 88.75 192 VAL A CA 1
ATOM 1536 C C . VAL A 1 192 ? -18.708 -0.247 29.299 1.00 88.75 192 VAL A C 1
ATOM 1538 O O . VAL A 1 192 ? -19.370 -0.531 30.292 1.00 88.75 192 VAL A O 1
ATOM 1541 N N . LEU A 1 193 ? -17.377 -0.175 29.341 1.00 89.25 193 LEU A N 1
ATOM 1542 C CA . LEU A 1 193 ? -16.597 -0.411 30.559 1.00 89.25 193 LEU A CA 1
ATOM 1543 C C . LEU A 1 193 ? -16.966 0.566 31.682 1.00 89.25 193 LEU A C 1
ATOM 1545 O O . LEU A 1 193 ? -17.161 0.137 32.819 1.00 89.25 193 LEU A O 1
ATOM 1549 N N . ILE A 1 194 ? -17.116 1.857 31.369 1.00 89.75 194 ILE A N 1
ATOM 1550 C CA . ILE A 1 194 ? -17.528 2.885 32.334 1.00 89.75 194 ILE A CA 1
ATOM 1551 C C . ILE A 1 194 ? -18.926 2.580 32.881 1.00 89.75 194 ILE A C 1
ATOM 1553 O O . ILE A 1 194 ? -19.106 2.518 34.097 1.00 89.75 194 ILE A O 1
ATOM 1557 N N . LEU A 1 195 ? -19.907 2.338 32.008 1.00 87.94 195 LEU A N 1
ATOM 1558 C CA . LEU A 1 195 ? -21.285 2.037 32.413 1.00 87.94 195 LEU A CA 1
ATOM 1559 C C . LEU A 1 195 ? -21.365 0.763 33.261 1.00 87.94 195 LEU A C 1
ATOM 1561 O O . LEU A 1 195 ? -22.055 0.730 34.278 1.00 87.94 195 LEU A O 1
ATOM 1565 N N . MET A 1 196 ? -20.619 -0.271 32.876 1.00 84.69 196 MET A N 1
ATOM 1566 C CA . MET A 1 196 ? -20.550 -1.532 33.612 1.00 84.69 196 MET A CA 1
ATOM 1567 C C . MET A 1 196 ? -19.894 -1.354 34.982 1.00 84.69 196 MET A C 1
ATOM 1569 O O . MET A 1 196 ? -20.357 -1.947 35.956 1.00 84.69 196 MET A O 1
ATOM 1573 N N . ARG A 1 197 ? -18.870 -0.498 35.088 1.00 88.62 197 ARG A N 1
ATOM 1574 C CA . ARG A 1 197 ? -18.237 -0.149 36.365 1.00 88.62 197 ARG A CA 1
ATOM 1575 C C . ARG A 1 197 ? -19.192 0.613 37.282 1.00 88.62 197 ARG A C 1
ATOM 1577 O O . ARG A 1 197 ? -19.300 0.262 38.453 1.00 88.62 197 ARG A O 1
ATOM 1584 N N . TYR A 1 198 ? -19.911 1.602 36.753 1.00 85.88 198 TYR A N 1
ATOM 1585 C CA . TYR A 1 198 ? -20.948 2.322 37.498 1.00 85.88 198 TYR A CA 1
ATOM 1586 C C . TYR A 1 198 ? -22.025 1.376 38.020 1.00 85.88 198 TYR A C 1
ATOM 1588 O O . TYR A 1 198 ? -22.373 1.433 39.203 1.00 85.88 198 TYR A O 1
ATOM 1596 N N . LEU A 1 199 ? -22.508 0.482 37.151 1.00 84.25 199 LEU A N 1
ATOM 1597 C CA . LEU A 1 199 ? -23.487 -0.524 37.524 1.00 84.25 199 LEU A CA 1
ATOM 1598 C C . LEU A 1 199 ? -22.926 -1.385 38.655 1.00 84.25 199 LEU A C 1
ATOM 1600 O O . LEU A 1 199 ? -23.518 -1.403 39.725 1.00 84.25 199 LEU A O 1
ATOM 1604 N N . GLN A 1 200 ? -21.755 -2.001 38.481 1.00 84.88 200 GLN A N 1
ATOM 1605 C CA . GLN A 1 200 ? -21.133 -2.854 39.497 1.00 84.88 200 GLN A CA 1
ATOM 1606 C C . GLN A 1 200 ? -21.015 -2.164 40.868 1.00 84.88 200 GLN A C 1
ATOM 1608 O O . GLN A 1 200 ? -21.432 -2.743 41.870 1.00 84.88 200 GLN A O 1
ATOM 1613 N N . SER A 1 201 ? -20.481 -0.939 40.921 1.00 85.25 201 SER A N 1
ATOM 1614 C CA . SER A 1 201 ? -20.302 -0.201 42.178 1.00 85.25 201 SER A CA 1
ATOM 1615 C C . SER A 1 201 ? -21.635 0.072 42.883 1.00 85.25 201 SER A C 1
ATOM 1617 O O . SER A 1 201 ? -21.718 -0.066 44.100 1.00 85.25 201 SER A O 1
ATOM 1619 N N . SER A 1 202 ? -22.696 0.386 42.127 1.00 83.69 202 SER A N 1
ATOM 1620 C CA . SER A 1 202 ? -24.035 0.563 42.708 1.00 83.69 202 SER A CA 1
ATOM 1621 C C . SER A 1 202 ? -24.577 -0.741 43.313 1.00 83.69 202 SER A C 1
ATOM 1623 O O . SER A 1 202 ? -25.128 -0.731 44.413 1.00 83.69 202 SER A O 1
ATOM 1625 N N . ILE A 1 203 ? -24.386 -1.889 42.640 1.00 79.88 203 ILE A N 1
ATOM 1626 C CA . ILE A 1 203 ? -24.829 -3.202 43.147 1.00 79.88 203 ILE A CA 1
ATOM 1627 C C . ILE A 1 203 ? -24.141 -3.530 44.473 1.00 79.88 203 ILE A C 1
ATOM 1629 O O . ILE A 1 203 ? -24.823 -3.894 45.429 1.00 79.88 203 ILE A O 1
ATOM 1633 N N . LEU A 1 204 ? -22.820 -3.351 44.535 1.00 81.25 204 LEU A N 1
ATOM 1634 C CA . LEU A 1 204 ? -22.037 -3.635 45.737 1.00 81.25 204 LEU A CA 1
ATOM 1635 C C . LEU A 1 204 ? -22.487 -2.771 46.922 1.00 81.25 204 LEU A C 1
ATOM 1637 O O . LEU A 1 204 ? -22.699 -3.293 48.011 1.00 81.25 204 LEU A O 1
ATOM 1641 N N . MET A 1 205 ? -22.726 -1.477 46.697 1.00 81.06 205 MET A N 1
ATOM 1642 C CA . MET A 1 205 ? -23.166 -0.568 47.758 1.00 81.06 205 MET A CA 1
ATOM 1643 C C . MET A 1 205 ? -24.588 -0.868 48.256 1.00 81.06 205 MET A C 1
ATOM 1645 O O . MET A 1 205 ? -24.834 -0.847 49.458 1.00 81.06 205 MET A O 1
ATOM 1649 N N . ALA A 1 206 ? -25.523 -1.208 47.361 1.00 78.12 206 ALA A N 1
ATOM 1650 C CA . ALA A 1 206 ? -26.874 -1.614 47.771 1.00 78.12 206 ALA A CA 1
ATOM 1651 C C . ALA A 1 206 ? -26.854 -2.890 48.632 1.00 78.12 206 ALA A C 1
ATOM 1653 O O . ALA A 1 206 ? -27.709 -3.083 49.492 1.00 78.12 206 ALA A O 1
ATOM 1654 N N . ARG A 1 207 ? -25.868 -3.766 48.407 1.00 76.31 207 ARG A N 1
ATOM 1655 C CA . ARG A 1 207 ? -25.676 -4.982 49.196 1.00 76.31 207 ARG A CA 1
ATOM 1656 C C . ARG A 1 207 ? -25.103 -4.693 50.583 1.00 76.31 207 ARG A C 1
ATOM 1658 O O . ARG A 1 207 ? -25.526 -5.335 51.539 1.00 76.31 207 ARG A O 1
ATOM 1665 N N . GLU A 1 208 ? -24.163 -3.757 50.692 1.00 80.38 208 GLU A N 1
ATOM 1666 C CA . GLU A 1 208 ? -23.591 -3.333 51.980 1.00 80.38 208 GLU A CA 1
ATOM 1667 C C . GLU A 1 208 ? -24.638 -2.675 52.889 1.00 80.38 208 GLU A C 1
ATOM 1669 O O . GLU A 1 208 ? -24.629 -2.919 54.091 1.00 80.38 208 GLU A O 1
ATOM 1674 N N . LEU A 1 209 ? -25.593 -1.940 52.311 1.00 78.88 209 LEU A N 1
ATOM 1675 C CA . LEU A 1 209 ? -26.715 -1.318 53.028 1.00 78.88 209 LEU A CA 1
ATOM 1676 C C . LEU A 1 209 ? -27.813 -2.312 53.456 1.00 78.88 209 LEU A C 1
ATOM 1678 O O . LEU A 1 209 ? -28.798 -1.916 54.064 1.00 78.88 209 LEU A O 1
ATOM 1682 N N . GLY A 1 210 ? -27.689 -3.603 53.130 1.00 69.31 210 GLY A N 1
ATOM 1683 C CA . GLY A 1 210 ? -28.650 -4.638 53.535 1.00 69.31 210 GLY A CA 1
ATOM 1684 C C . GLY A 1 210 ? -29.993 -4.624 52.788 1.00 69.31 210 GLY A C 1
ATOM 1685 O O . GLY A 1 210 ? -30.730 -5.607 52.857 1.00 69.31 210 GLY A O 1
ATOM 1686 N N . GLU A 1 211 ? -30.288 -3.585 52.003 1.00 70.00 211 GLU A N 1
ATOM 1687 C CA . GLU A 1 211 ? -31.533 -3.441 51.245 1.00 70.00 211 GLU A CA 1
ATOM 1688 C C . GLU A 1 211 ? -31.286 -3.474 49.729 1.00 70.00 211 GLU A C 1
ATOM 1690 O O . GLU A 1 211 ? -31.106 -2.457 49.060 1.00 70.00 211 GLU A O 1
ATOM 1695 N N . ALA A 1 212 ? -31.350 -4.671 49.134 1.00 62.44 212 ALA A N 1
ATOM 1696 C CA . ALA A 1 212 ? -31.094 -4.887 47.702 1.00 62.44 212 ALA A CA 1
ATOM 1697 C C . ALA A 1 212 ? -32.055 -4.141 46.742 1.00 62.44 212 ALA A C 1
ATOM 1699 O O . ALA A 1 212 ? -31.800 -4.089 45.533 1.00 62.44 212 ALA A O 1
ATOM 1700 N N . LYS A 1 213 ? -33.160 -3.587 47.263 1.00 66.31 213 LYS A N 1
ATOM 1701 C CA . LYS A 1 213 ? -34.146 -2.787 46.516 1.00 66.31 213 LYS A CA 1
ATOM 1702 C C . LYS A 1 213 ? -33.856 -1.281 46.544 1.00 66.31 213 LYS A C 1
ATOM 1704 O O . LYS A 1 213 ? -34.426 -0.561 45.725 1.00 66.31 213 LYS A O 1
ATOM 1709 N N . CYS A 1 214 ? -32.987 -0.808 47.434 1.00 64.81 214 CYS A N 1
ATOM 1710 C CA . CYS A 1 214 ? -32.747 0.620 47.609 1.00 64.81 214 CYS A CA 1
ATOM 1711 C C . CYS A 1 214 ? -31.847 1.203 46.516 1.00 64.81 214 CYS A C 1
ATOM 1713 O O . CYS A 1 214 ? -30.975 0.534 45.950 1.00 64.81 214 CYS A O 1
ATOM 1715 N N . ARG A 1 215 ? -32.097 2.473 46.172 1.00 70.00 215 ARG A N 1
ATOM 1716 C CA . ARG A 1 215 ? -31.268 3.222 45.221 1.00 70.00 215 ARG A CA 1
ATOM 1717 C C . ARG A 1 215 ? -29.940 3.553 45.891 1.00 70.00 215 ARG A C 1
ATOM 1719 O O . ARG A 1 215 ? -29.912 4.301 46.858 1.00 70.00 215 ARG A O 1
ATOM 1726 N N . SER A 1 216 ? -28.847 3.050 45.332 1.00 74.88 216 SER A N 1
ATOM 1727 C CA . SER A 1 216 ? -27.487 3.352 45.778 1.00 74.88 216 SER A CA 1
ATOM 1728 C C . SER A 1 216 ? -26.715 4.130 44.702 1.00 74.88 216 SER A C 1
ATOM 1730 O O . SER A 1 216 ? -26.911 3.900 43.501 1.00 74.88 216 SER A O 1
ATOM 1732 N N . PRO A 1 217 ? -25.820 5.054 45.088 1.00 78.75 217 PRO A N 1
ATOM 1733 C CA . PRO A 1 217 ? -24.954 5.733 44.135 1.00 78.75 217 PRO A CA 1
ATOM 1734 C C . PRO A 1 217 ? -23.885 4.776 43.576 1.00 78.75 217 PRO A C 1
ATOM 1736 O O . PRO A 1 217 ? -23.246 4.021 44.305 1.00 78.75 217 PRO A O 1
ATOM 1739 N N . GLY A 1 218 ? -23.667 4.819 42.259 1.00 81.94 218 GLY A N 1
ATOM 1740 C CA . GLY A 1 218 ? -22.541 4.155 41.599 1.00 81.94 218 GLY A CA 1
ATOM 1741 C C . GLY A 1 218 ? -21.363 5.113 41.432 1.00 81.94 218 GLY A C 1
ATOM 1742 O O . GLY A 1 218 ? -21.552 6.290 41.130 1.00 81.94 218 GLY A O 1
ATOM 1743 N N . TYR A 1 219 ? -20.140 4.613 41.580 1.00 80.56 219 TYR A N 1
ATOM 1744 C CA . TYR A 1 219 ? -18.917 5.404 41.448 1.00 80.56 219 TYR A CA 1
ATOM 1745 C C . TYR A 1 219 ? -17.890 4.709 40.546 1.00 80.56 219 TYR A C 1
ATOM 1747 O O . TYR A 1 219 ? -17.806 3.479 40.499 1.00 80.56 219 TYR A O 1
ATOM 1755 N N . LEU A 1 220 ? -17.075 5.502 39.844 1.00 80.38 220 LEU A N 1
ATOM 1756 C CA . LEU A 1 220 ? -15.972 4.989 39.024 1.00 80.38 220 LEU A CA 1
ATOM 1757 C C . LEU A 1 220 ? -14.786 4.544 39.906 1.00 80.38 220 LEU A C 1
ATOM 1759 O O . LEU A 1 220 ? -14.250 3.445 39.737 1.00 80.38 220 LEU A O 1
ATOM 1763 N N . CYS A 1 221 ? -14.450 5.374 40.900 1.00 75.88 221 CYS A N 1
ATOM 1764 C CA . CYS A 1 221 ? -13.420 5.147 41.916 1.00 75.88 221 CYS A CA 1
ATOM 1765 C C . CYS A 1 221 ? -14.007 5.380 43.313 1.00 75.88 221 CYS A C 1
ATOM 1767 O O . CYS A 1 221 ? -14.625 6.416 43.543 1.00 75.88 221 CYS A O 1
ATOM 1769 N N . ALA A 1 222 ? -13.793 4.433 44.234 1.00 65.69 222 ALA A N 1
ATOM 1770 C CA . ALA A 1 222 ? -14.248 4.539 45.626 1.00 65.69 222 ALA A CA 1
ATOM 1771 C C . ALA A 1 222 ? -13.453 5.590 46.421 1.00 65.69 222 ALA A C 1
ATOM 1773 O O . ALA A 1 222 ? -13.986 6.252 47.301 1.00 65.69 222 ALA A O 1
ATOM 1774 N N . GLN A 1 223 ? -12.171 5.750 46.088 1.00 67.00 223 GLN A N 1
ATOM 1775 C CA . GLN A 1 223 ? -11.249 6.713 46.688 1.00 67.00 223 GLN A CA 1
ATOM 1776 C C . GLN A 1 223 ? -10.472 7.414 45.577 1.00 67.00 223 GLN A C 1
ATOM 1778 O O . GLN A 1 223 ? -10.103 6.776 44.586 1.00 67.00 223 GLN A O 1
ATOM 1783 N N . CYS A 1 224 ? -10.222 8.723 45.720 1.00 57.91 224 CYS A N 1
ATOM 1784 C CA . CYS A 1 224 ? -9.360 9.413 44.763 1.00 57.91 224 CYS A CA 1
ATOM 1785 C C . CYS A 1 224 ? -7.942 8.841 44.877 1.00 57.91 224 CYS A C 1
ATOM 1787 O O . CYS A 1 224 ? -7.354 8.940 45.957 1.00 57.91 224 CYS A O 1
ATOM 1789 N N . PRO A 1 225 ? -7.338 8.344 43.781 1.00 59.34 225 PRO A N 1
ATOM 1790 C CA . PRO A 1 225 ? -5.939 7.902 43.773 1.00 59.34 225 PRO A CA 1
ATOM 1791 C C . PRO A 1 225 ? -4.961 9.015 44.178 1.00 59.34 225 PRO A C 1
ATOM 1793 O O . PRO A 1 225 ? -3.819 8.758 44.537 1.00 59.34 225 PRO A O 1
ATOM 1796 N N . CYS A 1 226 ? -5.422 10.261 44.083 1.00 69.31 226 CYS A N 1
ATOM 1797 C CA . CYS A 1 226 ? -4.675 11.477 44.321 1.00 69.31 226 CYS A CA 1
ATOM 1798 C C . CYS A 1 226 ? -4.557 11.883 45.803 1.00 69.31 226 CYS A C 1
ATOM 1800 O O . CYS A 1 226 ? -3.810 12.807 46.108 1.00 69.31 226 CYS A O 1
ATOM 1802 N N . GLY A 1 227 ? -5.322 11.274 46.723 1.00 60.00 227 GLY A N 1
ATOM 1803 C CA . GLY A 1 227 ? -5.396 11.714 48.128 1.00 60.00 227 GLY A CA 1
ATOM 1804 C C . GLY A 1 227 ? -6.001 13.115 48.339 1.00 60.00 227 GLY A C 1
ATOM 1805 O O . GLY A 1 227 ? -6.126 13.571 49.467 1.00 60.00 227 GLY A O 1
ATOM 1806 N N . CYS A 1 228 ? -6.420 13.814 47.277 1.00 60.06 228 CYS A N 1
ATOM 1807 C CA . CYS A 1 228 ? -6.896 15.200 47.354 1.00 60.06 228 CYS A CA 1
ATOM 1808 C C . CYS A 1 228 ? -8.337 15.354 47.882 1.00 60.06 228 CYS A C 1
ATOM 1810 O O . CYS A 1 228 ? -8.822 16.477 47.979 1.00 60.06 228 CYS A O 1
ATOM 1812 N N . CYS A 1 229 ? -9.040 14.259 48.194 1.00 57.69 229 CYS A N 1
ATOM 1813 C CA . CYS A 1 229 ? -10.475 14.269 48.524 1.00 57.69 229 CYS A CA 1
ATOM 1814 C C . CYS A 1 229 ? -10.796 13.961 50.000 1.00 57.69 229 CYS A C 1
ATOM 1816 O O . CYS A 1 229 ? -11.956 13.707 50.323 1.00 57.69 229 CYS A O 1
ATOM 1818 N N . ASP A 1 230 ? -9.812 14.028 50.900 1.00 49.66 230 ASP A N 1
ATOM 1819 C CA . ASP A 1 230 ? -9.941 13.640 52.320 1.00 49.66 230 ASP A CA 1
ATOM 1820 C C . ASP A 1 230 ? -10.963 14.461 53.145 1.00 49.66 230 ASP A C 1
ATOM 1822 O O . ASP A 1 230 ? -11.247 14.135 54.294 1.00 49.66 230 ASP A O 1
ATOM 1826 N N . GLY A 1 231 ? -11.571 15.507 52.571 1.00 49.38 231 GLY A N 1
ATOM 1827 C CA . GLY A 1 231 ? -12.587 16.339 53.233 1.00 49.38 231 GLY A CA 1
ATOM 1828 C C . GLY A 1 231 ? -14.056 15.968 52.969 1.00 49.38 231 GLY A C 1
ATOM 1829 O O . GLY A 1 231 ? -14.933 16.494 53.647 1.00 49.38 231 GLY A O 1
ATOM 1830 N N . SER A 1 232 ? -14.363 15.091 52.002 1.00 45.22 232 SER A N 1
ATOM 1831 C CA . SER A 1 232 ? -15.760 14.787 51.601 1.00 45.22 232 SER A CA 1
ATOM 1832 C C . SER A 1 232 ? -16.339 13.525 52.259 1.00 45.22 232 SER A C 1
ATOM 1834 O O . SER A 1 232 ? -17.543 13.276 52.194 1.00 45.22 232 SER A O 1
ATOM 1836 N N . HIS A 1 233 ? -15.515 12.754 52.977 1.00 45.84 233 HIS A N 1
ATOM 1837 C CA . HIS A 1 233 ? -15.939 11.520 53.654 1.00 45.84 233 HIS A CA 1
ATOM 1838 C C . HIS A 1 233 ? -17.023 11.738 54.731 1.00 45.84 233 HIS A C 1
ATOM 1840 O O . HIS A 1 233 ? -17.667 10.786 55.178 1.00 45.84 233 HIS A O 1
ATOM 1846 N N . THR A 1 234 ? -17.232 12.992 55.140 1.00 44.28 234 THR A N 1
ATOM 1847 C CA . THR A 1 234 ? -18.248 13.423 56.102 1.00 44.28 234 THR A CA 1
ATOM 1848 C C . THR A 1 234 ? -19.673 13.444 55.550 1.00 44.28 234 THR A C 1
ATOM 1850 O O . THR A 1 234 ? -20.598 13.368 56.354 1.00 44.28 234 THR A O 1
ATOM 1853 N N . ASP A 1 235 ? -19.879 13.501 54.229 1.00 47.66 235 ASP A N 1
ATOM 1854 C CA . ASP A 1 235 ? -21.234 13.608 53.659 1.00 47.66 235 ASP A CA 1
ATOM 1855 C C . ASP A 1 235 ? -21.893 12.243 53.399 1.00 47.66 235 ASP A C 1
ATOM 1857 O O . ASP A 1 235 ? -23.088 12.087 53.636 1.00 47.66 235 ASP A O 1
ATOM 1861 N N . LEU A 1 236 ? -21.119 11.209 53.046 1.00 49.97 236 LEU A N 1
ATOM 1862 C CA . LEU A 1 236 ? -21.636 9.835 52.905 1.00 49.97 236 LEU A CA 1
ATOM 1863 C C . LEU A 1 236 ? -22.025 9.213 54.256 1.00 49.97 236 LEU A C 1
ATOM 1865 O O . LEU A 1 2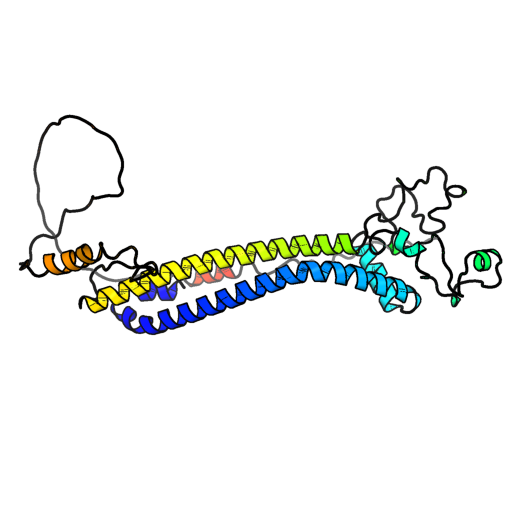36 ? -23.078 8.595 54.364 1.00 49.97 236 LEU A O 1
ATOM 1869 N N . LYS A 1 237 ? -21.239 9.458 55.314 1.00 46.19 237 LYS A N 1
ATOM 1870 C CA . LYS A 1 237 ? -21.595 9.050 56.688 1.00 46.19 237 LYS A CA 1
ATOM 1871 C C . LYS A 1 237 ? -22.714 9.893 57.305 1.00 46.19 237 LYS A C 1
ATOM 1873 O O . LYS A 1 237 ? -23.350 9.465 58.263 1.00 46.19 237 LYS A O 1
ATOM 1878 N N . LYS A 1 238 ? -22.944 11.113 56.805 1.00 40.06 238 LYS A N 1
ATOM 1879 C CA . LYS A 1 238 ? -24.085 11.935 57.237 1.00 40.06 238 LYS A CA 1
ATOM 1880 C C . LYS A 1 238 ? -25.401 11.396 56.698 1.00 40.06 238 LYS A C 1
ATOM 1882 O O . LYS A 1 238 ? -26.385 11.468 57.418 1.00 40.06 238 LYS A O 1
ATOM 1887 N N . LEU A 1 239 ? -25.412 10.834 55.490 1.00 48.25 239 LEU A N 1
ATOM 1888 C CA . LEU A 1 239 ? -26.592 10.153 54.952 1.00 48.25 239 LEU A CA 1
ATOM 1889 C C . LEU A 1 239 ? -26.918 8.881 55.752 1.00 48.25 239 LEU A C 1
ATOM 1891 O O . LEU A 1 239 ? -28.072 8.675 56.097 1.00 48.25 239 LEU A O 1
ATOM 1895 N N . GLU A 1 240 ? -25.895 8.126 56.165 1.00 50.22 240 GLU A N 1
ATOM 1896 C CA . GLU A 1 240 ? -26.021 6.940 57.035 1.00 50.22 240 GLU A CA 1
ATOM 1897 C C . GLU A 1 240 ? -26.638 7.264 58.413 1.00 50.22 240 GLU A C 1
ATOM 1899 O O . GLU A 1 240 ? -27.371 6.461 58.977 1.00 50.22 240 GLU A O 1
ATOM 1904 N N . LYS A 1 241 ? -26.401 8.473 58.946 1.00 36.03 241 LYS A N 1
ATOM 1905 C CA . LYS A 1 241 ? -26.954 8.910 60.242 1.00 36.03 241 LYS A CA 1
ATOM 1906 C C . LYS A 1 241 ? -28.343 9.539 60.185 1.00 36.03 241 LYS A C 1
ATOM 1908 O O . LYS A 1 241 ? -28.980 9.644 61.226 1.00 36.03 241 LYS A O 1
ATOM 1913 N N . VAL A 1 242 ? -28.795 10.011 59.024 1.00 44.12 242 VAL A N 1
ATOM 1914 C CA . VAL A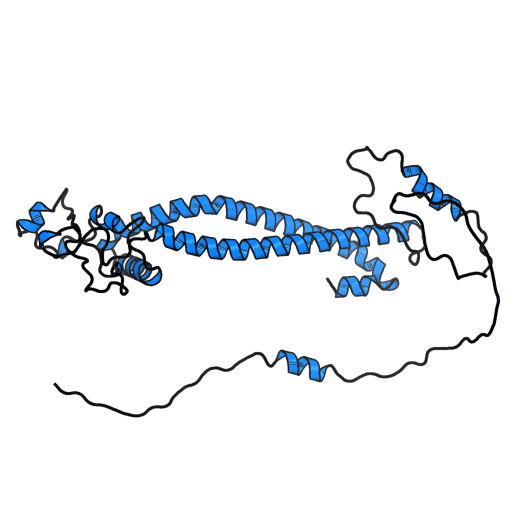 1 242 ? -30.121 10.647 58.913 1.00 44.12 242 VAL A CA 1
ATOM 1915 C C . VAL A 1 242 ? -31.238 9.598 58.833 1.00 44.12 242 VAL A C 1
ATOM 1917 O O . VAL A 1 242 ? -32.359 9.886 59.237 1.00 44.12 242 VAL A O 1
ATOM 1920 N N . GLU A 1 243 ? -30.940 8.376 58.386 1.00 44.06 243 GLU A N 1
ATOM 1921 C CA . GLU A 1 243 ? -31.935 7.302 58.234 1.00 44.06 243 GLU A CA 1
ATOM 1922 C C . GLU A 1 243 ? -32.163 6.486 59.525 1.00 44.06 243 GLU A C 1
ATOM 1924 O O . GLU A 1 243 ? -33.251 5.956 59.735 1.00 44.06 243 GLU A O 1
ATOM 1929 N N . GLU A 1 244 ? -31.190 6.448 60.446 1.00 42.72 244 GLU A N 1
ATOM 1930 C CA . GLU A 1 244 ? -31.295 5.692 61.709 1.00 42.72 244 GLU A CA 1
ATOM 1931 C C . GLU A 1 244 ? -32.231 6.330 62.762 1.00 42.72 244 GLU A C 1
ATOM 1933 O O . GLU A 1 244 ? -32.626 5.655 63.712 1.00 42.72 244 GLU A O 1
ATOM 1938 N N . GLU A 1 245 ? -32.626 7.604 62.617 1.00 38.47 245 GLU A N 1
ATOM 1939 C CA . GLU A 1 245 ? -33.454 8.312 63.616 1.00 38.47 245 GLU A CA 1
ATOM 1940 C C . GLU A 1 245 ? -34.942 8.480 63.256 1.00 38.47 245 GLU A C 1
ATOM 1942 O O . GLU A 1 245 ? -35.695 9.032 64.061 1.00 38.47 245 GLU A O 1
ATOM 1947 N N . SER A 1 246 ? -35.432 7.979 62.115 1.00 29.69 246 SER A N 1
ATOM 1948 C CA . SER A 1 246 ? -36.870 8.062 61.809 1.00 29.69 246 SER A CA 1
ATOM 1949 C C . SER A 1 246 ? -37.589 6.720 62.002 1.00 29.69 246 SER A C 1
ATOM 1951 O O . SER A 1 246 ? -37.396 5.809 61.197 1.00 29.69 246 SER A O 1
ATOM 1953 N N . PRO A 1 247 ? -38.482 6.572 63.001 1.00 33.28 247 PRO A N 1
ATOM 1954 C CA . PRO A 1 247 ? -39.429 5.471 63.015 1.00 33.28 247 PRO A CA 1
ATOM 1955 C C . PRO A 1 247 ? -40.523 5.801 61.995 1.00 33.28 247 PRO A C 1
ATOM 1957 O O . PRO A 1 247 ? -41.429 6.585 62.280 1.00 33.28 247 PRO A O 1
ATOM 1960 N N . ILE A 1 248 ? -40.437 5.254 60.782 1.00 34.53 248 ILE A N 1
ATOM 1961 C CA . ILE A 1 248 ? -41.477 5.478 59.773 1.00 34.53 248 ILE A CA 1
ATOM 1962 C C . ILE A 1 248 ? -42.615 4.489 60.024 1.00 34.53 248 ILE A C 1
ATOM 1964 O O . ILE A 1 248 ? -42.589 3.329 59.627 1.00 34.53 248 ILE A O 1
ATOM 1968 N N . ASN A 1 249 ? -43.614 4.999 60.740 1.00 29.92 249 ASN A N 1
ATOM 1969 C CA . ASN A 1 249 ? -44.998 4.568 60.640 1.00 29.92 249 ASN A CA 1
ATOM 1970 C C . ASN A 1 249 ? -45.472 4.808 59.197 1.00 29.92 249 ASN A C 1
ATOM 1972 O O . ASN A 1 249 ? -45.288 5.904 58.664 1.00 29.92 249 ASN A O 1
ATOM 1976 N N . ASP A 1 250 ? -46.079 3.794 58.587 1.00 35.66 250 ASP A N 1
ATOM 1977 C CA . ASP A 1 250 ? -46.634 3.833 57.236 1.00 35.66 250 ASP A CA 1
ATOM 1978 C C . ASP A 1 250 ? -47.675 4.954 57.085 1.00 35.66 250 ASP A C 1
ATOM 1980 O O . ASP A 1 250 ? -48.854 4.794 57.417 1.00 35.66 250 ASP A O 1
ATOM 1984 N N . ARG A 1 251 ? -47.238 6.108 56.572 1.00 36.19 251 ARG A N 1
ATOM 1985 C CA . ARG A 1 251 ? -48.036 7.042 55.767 1.00 36.19 251 ARG A CA 1
ATOM 1986 C C . ARG A 1 251 ? -47.168 8.212 55.316 1.00 36.19 251 ARG A C 1
ATOM 1988 O O . ARG A 1 251 ? -46.762 9.009 56.149 1.00 36.19 251 ARG A O 1
ATOM 1995 N N . GLN A 1 252 ? -46.987 8.312 53.997 1.00 27.28 252 GLN A N 1
ATOM 1996 C CA . GLN A 1 252 ? -46.622 9.479 53.168 1.00 27.28 252 GLN A CA 1
ATOM 1997 C C . GLN A 1 252 ? -45.515 9.130 52.166 1.00 27.28 252 GLN A C 1
ATOM 1999 O O . GLN A 1 252 ? -44.367 9.540 52.295 1.00 27.28 252 GLN A O 1
ATOM 2004 N N . ILE A 1 253 ? -45.896 8.405 51.113 1.00 36.09 253 ILE A N 1
ATOM 2005 C CA . ILE A 1 253 ? -45.262 8.586 49.809 1.00 36.09 253 ILE A CA 1
ATOM 2006 C C . ILE A 1 253 ? -46.137 9.601 49.079 1.00 36.09 253 ILE A C 1
ATOM 2008 O O . ILE A 1 253 ? -47.294 9.312 48.807 1.00 36.09 253 ILE A O 1
ATOM 2012 N N . GLU A 1 254 ? -45.611 10.805 48.874 1.00 32.03 254 GLU A N 1
ATOM 2013 C CA . GLU A 1 254 ? -45.580 11.540 47.600 1.00 32.03 254 GLU A CA 1
ATOM 2014 C C . GLU A 1 254 ? -45.221 13.014 47.847 1.00 32.03 254 GLU A C 1
ATOM 2016 O O . GLU A 1 254 ? -45.513 13.587 48.892 1.00 32.03 254 GLU A O 1
ATOM 2021 N N . HIS A 1 255 ? -44.570 13.612 46.847 1.00 31.92 255 HIS A N 1
ATOM 2022 C CA . HIS A 1 255 ? -44.091 14.996 46.777 1.00 31.92 255 HIS A CA 1
ATOM 2023 C C . HIS A 1 255 ? -42.815 15.368 47.553 1.00 31.92 255 HIS A C 1
ATOM 2025 O O . HIS A 1 255 ? -42.817 16.154 48.497 1.00 31.92 255 HIS A O 1
ATOM 2031 N N . LYS A 1 256 ? -41.668 14.941 47.010 1.00 27.58 256 LYS A N 1
ATOM 2032 C CA . LYS A 1 256 ? -40.489 15.822 46.916 1.00 27.58 256 LYS A CA 1
ATOM 2033 C C . LYS A 1 256 ? -39.615 15.438 45.720 1.00 27.58 256 LYS A C 1
ATOM 2035 O O . LYS A 1 256 ? -38.516 14.906 45.846 1.00 27.58 256 LYS A O 1
ATOM 2040 N N . SER A 1 257 ? -40.152 15.675 44.528 1.00 29.98 257 SER A N 1
ATOM 2041 C CA . SER A 1 257 ? -39.341 15.880 43.333 1.00 29.98 257 SER A CA 1
ATOM 2042 C C . SER A 1 257 ? -38.676 17.255 43.414 1.00 29.98 257 SER A C 1
ATOM 2044 O O . SER A 1 257 ? -39.321 18.227 43.792 1.00 29.98 257 SER A O 1
ATOM 2046 N N . GLU A 1 258 ? -37.407 17.289 43.008 1.00 28.09 258 GLU A N 1
ATOM 2047 C CA . GLU A 1 258 ? -36.648 18.473 42.588 1.00 28.09 258 GLU A CA 1
ATOM 2048 C C . GLU A 1 258 ? -36.259 19.499 43.671 1.00 28.09 258 GLU A C 1
ATOM 2050 O O . GLU A 1 258 ? -37.050 20.317 44.120 1.00 28.09 258 GLU A O 1
ATOM 2055 N N . LEU A 1 259 ? -34.972 19.524 44.043 1.00 26.19 259 LEU A N 1
ATOM 2056 C CA . LEU A 1 259 ? -33.930 20.353 43.399 1.00 26.19 259 LEU A CA 1
ATOM 2057 C C . LEU A 1 259 ? -32.849 20.764 44.426 1.00 26.19 259 LEU A C 1
ATOM 2059 O O . LEU A 1 259 ? -33.151 21.470 45.382 1.00 26.19 259 LEU A O 1
ATOM 2063 N N . ALA A 1 260 ? -31.590 20.365 44.197 1.00 25.91 260 ALA A N 1
ATOM 2064 C CA . ALA A 1 260 ? -30.363 21.141 44.472 1.00 25.91 260 ALA A CA 1
ATOM 2065 C C . ALA A 1 260 ? -29.115 20.276 44.171 1.00 25.91 260 ALA A C 1
ATOM 2067 O O . ALA A 1 260 ? -29.025 19.157 44.658 1.00 25.91 260 ALA A O 1
ATOM 2068 N N . LEU A 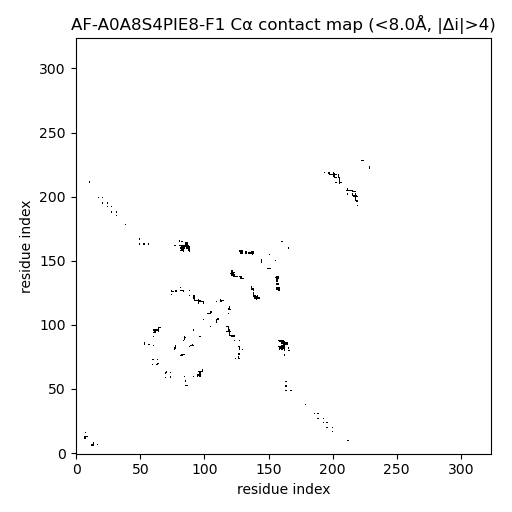1 261 ? -28.074 20.700 43.449 1.00 30.23 261 LEU A N 1
ATOM 2069 C CA . LEU A 1 261 ? -27.859 21.852 42.569 1.00 30.23 261 LEU A CA 1
ATOM 2070 C C . LEU A 1 261 ? -26.487 21.638 41.873 1.00 30.23 261 LEU A C 1
ATOM 2072 O O . LEU A 1 261 ? -25.488 21.414 42.553 1.00 30.23 261 LEU A O 1
ATOM 2076 N N . PHE A 1 262 ? -26.418 21.761 40.542 1.00 25.36 262 PHE A N 1
ATOM 2077 C CA . PHE A 1 262 ? -25.239 22.303 39.838 1.00 25.36 262 PHE A CA 1
ATOM 2078 C C . PHE A 1 262 ? -25.419 23.835 39.780 1.00 25.36 262 PHE A C 1
ATOM 2080 O O . PHE A 1 262 ? -26.542 24.281 39.552 1.00 25.36 262 PHE A O 1
ATOM 2087 N N . PRO A 1 263 ? -24.379 24.668 39.962 1.00 30.22 263 PRO A N 1
ATOM 2088 C CA . PRO A 1 263 ? -24.568 26.085 40.264 1.00 30.22 263 PRO A CA 1
ATOM 2089 C C . PRO A 1 263 ? -24.779 26.940 39.006 1.00 30.22 263 PRO A C 1
ATOM 2091 O O . PRO A 1 263 ? -24.058 26.775 38.021 1.00 30.22 263 PRO A O 1
ATOM 2094 N N . ARG A 1 264 ? -25.675 27.936 39.080 1.00 25.58 264 ARG A N 1
ATOM 2095 C CA . ARG A 1 264 ? -25.601 29.168 38.271 1.00 25.58 264 ARG A CA 1
ATOM 2096 C C . ARG A 1 264 ? -26.258 30.373 38.962 1.00 25.58 264 ARG A C 1
ATOM 2098 O O . ARG A 1 264 ? -27.450 30.368 39.216 1.00 25.58 264 ARG A O 1
ATOM 2105 N N . ILE A 1 265 ? -25.403 31.359 39.247 1.00 26.92 265 ILE A N 1
ATOM 2106 C CA . ILE A 1 265 ? -25.465 32.802 38.928 1.00 26.92 265 ILE A CA 1
ATOM 2107 C C . ILE A 1 265 ? -26.848 33.471 38.843 1.00 26.92 265 ILE A C 1
ATOM 2109 O O . ILE A 1 265 ? -27.613 33.171 37.932 1.00 26.92 265 ILE A O 1
ATOM 2113 N N . GLY A 1 266 ? -26.998 34.552 39.619 1.00 26.14 266 GLY A N 1
ATOM 2114 C CA . GLY A 1 266 ? -27.781 35.736 39.244 1.00 26.14 266 GLY A CA 1
ATOM 2115 C C . GLY A 1 266 ? -28.916 36.068 40.206 1.00 26.14 266 GLY A C 1
ATOM 2116 O O . GLY A 1 266 ? -29.765 35.224 40.446 1.00 26.14 266 GLY A O 1
ATOM 2117 N N . ASN A 1 267 ? -28.863 37.286 40.751 1.00 29.08 267 ASN A N 1
ATOM 2118 C CA . ASN A 1 267 ? -29.818 37.933 41.660 1.00 29.08 267 ASN A CA 1
ATOM 2119 C C . ASN A 1 267 ? -31.272 37.870 41.171 1.00 29.08 267 ASN A C 1
ATOM 2121 O O . ASN A 1 267 ? -31.463 37.755 39.970 1.00 29.08 267 ASN A O 1
ATOM 2125 N N . ASP A 1 268 ? -32.235 38.051 42.085 1.00 27.44 268 ASP A N 1
ATOM 2126 C CA . ASP A 1 268 ? -33.327 39.033 41.940 1.00 27.44 268 ASP A CA 1
ATOM 2127 C C . ASP A 1 268 ? -34.081 39.233 43.278 1.00 27.44 268 ASP A C 1
ATOM 2129 O O . ASP A 1 268 ? -34.176 38.315 44.098 1.00 27.44 268 ASP A O 1
ATOM 2133 N N . ASP A 1 269 ? -34.557 40.463 43.498 1.00 26.88 269 ASP A N 1
ATOM 2134 C CA . ASP A 1 269 ? -35.359 40.918 44.641 1.00 26.88 269 ASP A CA 1
ATOM 2135 C C . ASP A 1 269 ? -36.843 40.495 44.524 1.00 26.88 269 ASP A C 1
ATOM 2137 O O . ASP A 1 269 ? -37.456 40.658 43.473 1.00 26.88 269 ASP A O 1
ATOM 2141 N N . GLU A 1 270 ? -37.391 40.053 45.664 1.00 28.73 270 GLU A N 1
ATOM 2142 C CA . GLU A 1 270 ? -38.783 40.134 46.170 1.00 28.73 270 GLU A CA 1
ATOM 2143 C C . GLU A 1 270 ? -40.020 39.553 45.416 1.00 28.73 270 GLU A C 1
ATOM 2145 O O . GLU A 1 270 ? -40.019 39.353 44.205 1.00 28.73 270 GLU A O 1
ATOM 2150 N N . PRO A 1 271 ? -41.102 39.211 46.168 1.00 44.53 271 PRO A N 1
ATOM 2151 C CA . PRO A 1 271 ? -41.981 38.069 45.880 1.00 44.53 271 PRO A CA 1
ATOM 2152 C C . PRO A 1 271 ? -43.472 38.440 45.712 1.00 44.53 271 PRO A C 1
ATOM 2154 O O . PRO A 1 271 ? -43.852 39.584 45.932 1.00 44.53 271 PRO A O 1
ATOM 2157 N N . HIS A 1 272 ? -44.337 37.453 45.413 1.00 25.20 272 HIS A N 1
ATOM 2158 C CA . HIS A 1 272 ? -45.691 37.342 46.000 1.00 25.20 272 HIS A CA 1
ATOM 2159 C C . HIS A 1 272 ? -46.432 36.027 45.639 1.00 25.20 272 HIS A C 1
ATOM 2161 O O . HIS A 1 272 ? -46.604 35.707 44.469 1.00 25.20 272 HIS A O 1
ATOM 2167 N N . ASN A 1 273 ? -46.859 35.325 46.700 1.00 26.28 273 ASN A N 1
ATOM 2168 C CA . ASN A 1 273 ? -48.201 34.817 47.063 1.00 26.28 273 ASN A CA 1
ATOM 2169 C C . ASN A 1 273 ? -49.110 33.908 46.193 1.00 26.28 273 ASN A C 1
ATOM 2171 O O . ASN A 1 273 ? -49.412 34.211 45.044 1.00 26.28 273 ASN A O 1
ATOM 2175 N N . ASP A 1 274 ? -49.690 32.941 46.941 1.00 28.39 274 ASP A N 1
ATOM 2176 C CA . ASP A 1 274 ? -51.079 32.412 46.956 1.00 28.39 274 ASP A CA 1
ATOM 2177 C C . ASP A 1 274 ? -51.546 31.518 45.787 1.00 28.39 274 ASP A C 1
ATOM 2179 O O . ASP A 1 274 ? -51.150 31.711 44.648 1.00 28.39 274 ASP A O 1
ATOM 2183 N N . GLU A 1 275 ? -52.420 30.510 45.906 1.00 27.27 275 GLU A N 1
ATOM 2184 C CA . GLU A 1 275 ? -53.203 29.822 46.954 1.00 27.27 275 GLU A CA 1
ATOM 2185 C C . GLU A 1 275 ? -53.897 28.620 46.238 1.00 27.27 275 GLU A C 1
ATOM 2187 O O . GLU A 1 275 ? -54.087 28.666 45.023 1.00 27.27 275 GLU A O 1
ATOM 2192 N N . GLY A 1 276 ? -54.383 27.597 46.967 1.00 24.64 276 GLY A N 1
ATOM 2193 C CA . GLY A 1 276 ? -55.713 27.021 46.647 1.00 24.64 276 GLY A CA 1
ATOM 2194 C C . GLY A 1 276 ? -55.897 25.564 46.139 1.00 24.64 276 GLY A C 1
ATOM 2195 O O . GLY A 1 276 ? -56.019 25.340 44.945 1.00 24.64 276 GLY A O 1
ATOM 2196 N N . ILE A 1 277 ? -56.117 24.625 47.081 1.00 25.59 277 ILE A N 1
ATOM 2197 C CA . ILE A 1 277 ? -57.341 23.781 47.273 1.00 25.59 277 ILE A CA 1
ATOM 2198 C C . ILE A 1 277 ? -57.708 22.586 46.325 1.00 25.59 277 ILE A C 1
ATOM 2200 O O . ILE A 1 277 ? -58.212 22.759 45.223 1.00 25.59 277 ILE A O 1
ATOM 2204 N N . ASN A 1 278 ? -57.607 21.376 46.923 1.00 25.48 278 ASN A N 1
ATOM 2205 C CA . ASN A 1 278 ? -58.499 20.180 47.040 1.00 25.48 278 ASN A CA 1
ATOM 2206 C C . ASN A 1 278 ? -59.236 19.474 45.868 1.00 25.48 278 ASN A C 1
ATOM 2208 O O . ASN A 1 278 ? -60.053 20.078 45.180 1.00 25.48 278 ASN A O 1
ATOM 2212 N N . ASN A 1 279 ? -59.144 18.123 45.862 1.00 24.44 279 ASN A N 1
ATOM 2213 C CA . ASN A 1 279 ? -60.214 17.092 46.079 1.00 24.44 279 ASN A CA 1
ATOM 2214 C C . ASN A 1 279 ? -59.839 15.759 45.365 1.00 24.44 279 ASN A C 1
ATOM 2216 O O . ASN A 1 279 ? -59.581 15.774 44.171 1.00 24.44 279 ASN A O 1
ATOM 2220 N N . TYR A 1 280 ? -59.568 14.643 46.063 1.00 23.59 280 TYR A N 1
ATOM 2221 C CA . TYR A 1 280 ? -60.468 13.564 46.553 1.00 23.59 280 TYR A CA 1
ATOM 2222 C C . TYR A 1 280 ? -60.969 12.557 45.480 1.00 23.59 280 TYR A C 1
ATOM 2224 O O . TYR A 1 280 ? -61.816 12.923 44.673 1.00 23.59 280 TYR A O 1
ATOM 2232 N N . TYR A 1 281 ? -60.441 11.314 45.484 1.00 25.34 281 TYR A N 1
ATOM 2233 C CA . TYR A 1 281 ? -61.131 9.998 45.615 1.00 25.34 281 TYR A CA 1
ATOM 2234 C C . TYR A 1 281 ? -60.237 8.802 45.186 1.00 25.34 281 TYR A C 1
ATOM 2236 O O . TYR A 1 281 ? -59.539 8.866 44.177 1.00 25.34 281 TYR A O 1
ATOM 2244 N N . ASP A 1 282 ? -60.313 7.728 45.984 1.00 25.94 282 ASP A N 1
ATOM 2245 C CA . ASP A 1 282 ? -59.688 6.392 45.888 1.00 25.94 282 ASP A CA 1
ATOM 2246 C C . ASP A 1 282 ? -60.029 5.562 44.633 1.00 25.94 282 ASP A C 1
ATOM 2248 O O . ASP A 1 282 ? -61.128 5.696 44.093 1.00 25.94 282 ASP A O 1
ATOM 2252 N N . ALA A 1 283 ? -59.153 4.595 44.295 1.00 24.91 283 ALA A N 1
ATOM 2253 C CA . ALA A 1 283 ? -59.515 3.174 44.103 1.00 24.91 283 ALA A CA 1
ATOM 2254 C C . ALA A 1 283 ? -58.282 2.269 43.842 1.00 24.91 283 ALA A C 1
ATOM 2256 O O . ALA A 1 283 ? -57.569 2.446 42.853 1.00 24.91 283 ALA A O 1
ATOM 2257 N N . ASP A 1 284 ? -58.098 1.256 44.695 1.00 27.06 284 ASP A N 1
ATOM 2258 C CA . ASP A 1 284 ? -57.370 0.008 44.412 1.00 27.06 284 ASP A CA 1
ATOM 2259 C C . ASP A 1 284 ? -58.143 -0.854 43.385 1.00 27.06 284 ASP A C 1
ATOM 2261 O O . ASP A 1 284 ? -59.370 -0.896 43.448 1.00 27.06 284 ASP A O 1
ATOM 2265 N N . ASP A 1 285 ? -57.457 -1.551 42.460 1.00 26.48 285 ASP A N 1
ATOM 2266 C CA . ASP A 1 285 ? -57.466 -3.032 42.358 1.00 26.48 285 ASP A CA 1
ATOM 2267 C C . ASP A 1 285 ? -56.823 -3.610 41.068 1.00 26.48 285 ASP A C 1
ATOM 2269 O O . ASP A 1 285 ? -57.088 -3.200 39.940 1.00 26.48 285 ASP A O 1
ATOM 2273 N N . TYR A 1 286 ? -56.007 -4.641 41.310 1.00 28.78 286 TYR A N 1
ATOM 2274 C CA . TYR A 1 286 ? -55.707 -5.872 40.559 1.00 28.78 286 TYR A CA 1
ATOM 2275 C C . TYR A 1 286 ? -55.547 -5.942 39.022 1.00 28.78 286 TYR A C 1
ATOM 2277 O O . TYR A 1 286 ? -56.461 -5.791 38.214 1.00 28.78 286 TYR A O 1
ATOM 2285 N N . TYR A 1 287 ? -54.355 -6.442 38.666 1.00 28.88 287 TYR A N 1
ATOM 2286 C CA . TYR A 1 287 ? -53.967 -7.084 37.410 1.00 28.88 287 TYR A CA 1
ATOM 2287 C C . TYR A 1 287 ? -54.828 -8.311 37.072 1.00 28.88 287 TYR A C 1
ATOM 2289 O O . TYR A 1 287 ? -54.946 -9.242 37.869 1.00 28.88 287 TYR A O 1
ATOM 2297 N N . ASN A 1 288 ? -55.273 -8.377 35.816 1.00 25.61 288 ASN A N 1
ATOM 2298 C CA . ASN A 1 288 ? -55.657 -9.614 35.148 1.00 25.61 288 ASN A CA 1
ATOM 2299 C C . ASN A 1 288 ? -54.738 -9.803 33.934 1.00 25.61 288 ASN A C 1
ATOM 2301 O O . ASN A 1 288 ? -54.651 -8.937 33.063 1.00 25.61 288 ASN A O 1
ATOM 2305 N N . GLY A 1 289 ? -54.021 -10.924 33.895 1.00 28.36 289 GLY A N 1
ATOM 2306 C CA . GLY A 1 289 ? -53.221 -11.311 32.743 1.00 28.36 289 GLY A CA 1
ATOM 2307 C C . GLY A 1 289 ? -54.098 -11.850 31.615 1.00 28.36 289 GLY A C 1
ATOM 2308 O O . GLY A 1 289 ? -55.038 -12.603 31.852 1.00 28.36 289 GLY A O 1
ATOM 2309 N N . SER A 1 290 ? -53.766 -11.508 30.373 1.00 27.20 290 SER A N 1
ATOM 2310 C CA . SER A 1 290 ? -53.503 -12.481 29.303 1.00 27.20 290 SER A CA 1
ATOM 2311 C C . SER A 1 290 ? -53.353 -11.795 27.944 1.00 27.20 290 SER A C 1
ATOM 2313 O O . SER A 1 290 ? -54.027 -10.812 27.650 1.00 27.20 290 SER A O 1
ATOM 2315 N N . LYS A 1 291 ? -52.541 -12.455 27.104 1.00 27.58 291 LYS A N 1
ATOM 2316 C CA . LYS A 1 291 ? -52.691 -12.565 25.646 1.00 27.58 291 LYS A CA 1
ATOM 2317 C C . LYS A 1 291 ? -51.984 -11.507 24.800 1.00 27.58 291 LYS A C 1
ATOM 2319 O O . LYS A 1 291 ? -52.589 -10.495 24.508 1.00 27.58 291 LYS A O 1
ATOM 2324 N N . TRP A 1 292 ? -50.776 -11.852 24.327 1.00 31.30 292 TRP A N 1
ATOM 2325 C CA . TRP A 1 292 ? -50.319 -11.677 22.933 1.00 31.30 292 TRP A CA 1
ATOM 2326 C C . TRP A 1 292 ? -49.243 -12.736 22.610 1.00 31.30 292 TRP A C 1
ATOM 2328 O O . TRP A 1 292 ? -48.045 -12.475 22.650 1.00 31.30 292 TRP A O 1
ATOM 2338 N N . GLU A 1 293 ? -49.682 -13.964 22.326 1.00 31.64 293 GLU A N 1
ATOM 2339 C CA . GLU A 1 293 ? -48.980 -14.841 21.381 1.00 31.64 293 GLU A CA 1
ATOM 2340 C C . GLU A 1 293 ? -49.446 -14.436 19.981 1.00 31.64 293 GLU A C 1
ATOM 2342 O O . GLU A 1 293 ? -50.653 -14.466 19.744 1.00 31.64 293 GLU A O 1
ATOM 2347 N N . LEU A 1 294 ? -48.500 -14.043 19.118 1.00 35.12 294 LEU A N 1
ATOM 2348 C CA . LEU A 1 294 ? -48.506 -14.014 17.641 1.00 35.12 294 LEU A CA 1
ATOM 2349 C C . LEU A 1 294 ? -47.680 -12.805 17.179 1.00 35.12 294 LEU A C 1
ATOM 2351 O O . LEU A 1 294 ? -48.185 -11.697 17.259 1.00 35.12 294 LEU A O 1
ATOM 2355 N N . GLU A 1 295 ? -46.432 -13.037 16.737 1.00 36.34 295 GLU A N 1
ATOM 2356 C CA . GLU A 1 295 ? -45.715 -12.257 15.688 1.00 36.34 295 GLU A CA 1
ATOM 2357 C C . GLU A 1 295 ? -44.214 -12.621 15.521 1.00 36.34 295 GLU A C 1
ATOM 2359 O O . GLU A 1 295 ? -43.448 -11.878 14.911 1.00 36.34 295 GLU A O 1
ATOM 2364 N N . LEU A 1 296 ? -43.740 -13.791 15.983 1.00 37.38 296 LEU A N 1
ATOM 2365 C CA . LEU A 1 296 ? -42.352 -14.212 15.695 1.00 37.38 296 LEU A CA 1
ATOM 2366 C C . LEU A 1 296 ? -42.133 -14.744 14.260 1.00 37.38 296 LEU A C 1
ATOM 2368 O O . LEU A 1 296 ? -41.001 -14.723 13.779 1.00 37.38 296 LEU A O 1
ATOM 2372 N N . ASP A 1 297 ? -43.190 -15.152 13.549 1.00 34.56 297 ASP A N 1
ATOM 2373 C CA . ASP A 1 297 ? -43.085 -15.695 12.181 1.00 34.56 297 ASP A CA 1
ATOM 2374 C C . ASP A 1 297 ? -43.031 -14.619 11.074 1.00 34.56 297 ASP A C 1
ATOM 2376 O O . ASP A 1 297 ? -42.617 -14.913 9.949 1.00 34.56 297 ASP A O 1
ATOM 2380 N N . GLU A 1 298 ? -43.373 -13.357 11.368 1.00 40.62 298 GLU A N 1
ATOM 2381 C CA . GLU A 1 298 ? -43.172 -12.235 10.430 1.00 40.62 298 GLU A CA 1
ATOM 2382 C C . GLU A 1 298 ? -41.751 -11.652 10.504 1.00 40.62 298 GLU A C 1
ATOM 2384 O O . GLU A 1 298 ? -41.181 -11.264 9.481 1.00 40.62 298 GLU A O 1
ATOM 2389 N N . LEU A 1 299 ? -41.111 -11.682 11.677 1.00 37.62 299 LEU A N 1
ATOM 2390 C CA . LEU A 1 299 ? -39.759 -11.138 11.857 1.00 37.62 299 LEU A CA 1
ATOM 2391 C C . LEU A 1 299 ? -38.652 -12.034 11.274 1.00 37.62 299 LEU A C 1
ATOM 2393 O O . LEU A 1 299 ? -37.572 -11.543 10.946 1.00 37.62 299 LEU A O 1
ATOM 2397 N N . ILE A 1 300 ? -38.922 -13.327 11.055 1.00 38.41 300 ILE A N 1
ATOM 2398 C CA . ILE A 1 300 ? -37.995 -14.238 10.359 1.00 38.41 300 ILE A CA 1
ATOM 2399 C C . ILE A 1 300 ? -38.112 -14.098 8.828 1.00 38.41 300 ILE A C 1
ATOM 2401 O O . ILE A 1 300 ? -37.130 -14.293 8.111 1.00 38.41 300 ILE A O 1
ATOM 2405 N N . LYS A 1 301 ? -39.262 -13.655 8.297 1.00 36.03 301 LYS A N 1
ATOM 2406 C CA . LYS A 1 301 ? -39.406 -13.372 6.856 1.00 36.03 301 LYS A CA 1
ATOM 2407 C C . LYS A 1 301 ? -38.654 -12.109 6.423 1.00 36.03 301 LYS A C 1
ATOM 2409 O O . LYS A 1 301 ? -38.136 -12.079 5.307 1.00 36.03 301 LYS A O 1
ATOM 2414 N N . LEU A 1 302 ? -38.499 -11.125 7.314 1.00 35.12 302 LEU A N 1
ATOM 2415 C CA . LEU A 1 302 ? -37.775 -9.873 7.044 1.00 35.12 302 LEU A CA 1
ATOM 2416 C C . LEU A 1 302 ? -36.240 -10.009 7.040 1.00 35.12 302 LEU A C 1
ATOM 2418 O O . LEU A 1 302 ? -35.569 -9.169 6.445 1.00 35.12 302 LEU A O 1
ATOM 2422 N N . SER A 1 303 ? -35.668 -11.072 7.619 1.00 33.81 303 SER A N 1
ATOM 2423 C CA . SER A 1 303 ? -34.214 -11.325 7.585 1.00 33.81 303 SER A CA 1
ATOM 2424 C C . SER A 1 303 ? -33.760 -12.251 6.445 1.00 33.81 303 SER A C 1
ATOM 2426 O O . SER A 1 303 ? -32.562 -12.345 6.185 1.00 33.81 303 SER A O 1
ATOM 2428 N N . SER A 1 304 ? -34.693 -12.868 5.703 1.00 33.97 304 SER A N 1
ATOM 2429 C CA . SER A 1 304 ? -34.379 -13.674 4.506 1.00 33.97 304 SER A CA 1
ATOM 2430 C C . SER A 1 304 ? -34.459 -12.901 3.179 1.00 33.97 304 SER A C 1
ATOM 2432 O O . SER A 1 304 ? -34.079 -13.431 2.140 1.00 33.97 304 SER A O 1
ATOM 2434 N N . PHE A 1 305 ? -34.889 -11.631 3.190 1.00 34.56 305 PHE A N 1
ATOM 2435 C CA . PHE A 1 305 ? -35.136 -10.848 1.967 1.00 34.56 305 PHE A CA 1
ATOM 2436 C C . PHE A 1 305 ? -33.928 -10.043 1.445 1.00 34.56 305 PHE A C 1
ATOM 2438 O O . PHE A 1 305 ? -34.070 -9.246 0.522 1.00 34.56 305 PHE A O 1
ATOM 2445 N N . HIS A 1 306 ? -32.724 -10.248 1.990 1.00 33.72 306 HIS A N 1
ATOM 2446 C CA . HIS A 1 306 ? -31.501 -9.619 1.461 1.00 33.72 306 HIS A CA 1
ATOM 2447 C C . HIS A 1 306 ? -30.410 -10.617 1.041 1.00 33.72 306 HIS A C 1
ATOM 2449 O O . HIS A 1 306 ? -29.240 -10.254 0.921 1.00 33.72 306 HIS A O 1
ATOM 2455 N N . GLY A 1 307 ? -30.808 -11.864 0.771 1.00 31.55 307 GLY A N 1
ATOM 2456 C CA . GLY A 1 307 ? -29.969 -12.894 0.170 1.00 31.55 307 GLY A CA 1
ATOM 2457 C C . GLY A 1 307 ? -30.482 -13.305 -1.209 1.00 31.55 307 GLY A C 1
ATOM 2458 O O . GLY A 1 307 ? -31.504 -13.969 -1.312 1.00 31.55 307 GLY A O 1
ATOM 2459 N N . ASP A 1 308 ? -29.688 -12.969 -2.225 1.00 31.47 308 ASP A N 1
ATOM 2460 C CA . ASP A 1 308 ? -29.621 -13.572 -3.565 1.00 31.47 308 ASP A CA 1
ATOM 2461 C C . ASP A 1 308 ? -30.557 -13.061 -4.684 1.00 31.47 308 ASP A C 1
ATOM 2463 O O . ASP A 1 308 ? -31.763 -13.295 -4.693 1.00 31.47 308 ASP A O 1
ATOM 2467 N N . ASN A 1 309 ? -29.955 -12.400 -5.689 1.00 26.89 309 ASN A N 1
ATOM 2468 C CA . ASN A 1 309 ? -29.978 -12.824 -7.102 1.00 26.89 309 ASN A CA 1
ATOM 2469 C C . ASN A 1 309 ? -29.527 -11.703 -8.059 1.00 26.89 309 ASN A C 1
ATOM 2471 O O . ASN A 1 309 ? -30.287 -10.800 -8.399 1.00 26.89 309 ASN A O 1
ATOM 2475 N N . ARG A 1 310 ? -28.313 -11.831 -8.607 1.00 27.83 310 ARG A N 1
ATOM 2476 C CA . ARG A 1 310 ? -28.025 -11.447 -10.002 1.00 27.83 310 ARG A CA 1
ATOM 2477 C C . ARG A 1 310 ? -27.032 -12.441 -10.612 1.00 27.83 310 ARG A C 1
ATOM 2479 O O . ARG A 1 310 ? -25.866 -12.137 -10.833 1.00 27.83 310 ARG A O 1
ATOM 2486 N N . LYS A 1 311 ? -27.534 -13.643 -10.908 1.00 28.47 311 LYS A N 1
ATOM 2487 C CA . LYS A 1 311 ? -27.135 -14.391 -12.106 1.00 28.47 311 LYS A CA 1
ATOM 2488 C C . LYS A 1 311 ? -28.134 -14.041 -13.207 1.00 28.47 311 LYS A C 1
ATOM 2490 O O . LYS A 1 311 ? -29.331 -14.225 -13.022 1.00 28.47 311 LYS A O 1
ATOM 2495 N N . ILE A 1 312 ? -27.639 -13.548 -14.337 1.00 29.86 312 ILE A N 1
ATOM 2496 C CA . ILE A 1 312 ? -28.340 -13.622 -15.619 1.00 29.86 312 ILE A CA 1
ATOM 2497 C C . ILE A 1 312 ? -27.384 -14.355 -16.552 1.00 29.86 312 ILE A C 1
ATOM 2499 O O . ILE A 1 312 ? -26.323 -13.840 -16.900 1.00 29.86 312 ILE A O 1
ATOM 2503 N N . GLU A 1 313 ? -27.757 -15.582 -16.894 1.00 28.11 313 GLU A N 1
ATOM 2504 C CA . GLU A 1 313 ? -27.184 -16.360 -17.982 1.00 28.11 313 GLU A CA 1
ATOM 2505 C C . GLU A 1 313 ? -28.062 -16.170 -19.230 1.00 28.11 313 GLU A C 1
ATOM 2507 O O . GLU A 1 313 ? -29.286 -16.188 -19.145 1.00 28.11 313 GLU A O 1
ATOM 2512 N N . HIS A 1 314 ? -27.381 -16.016 -20.366 1.00 26.36 314 HIS A N 1
ATOM 2513 C CA . HIS A 1 314 ? -27.807 -16.273 -21.748 1.00 26.36 314 HIS A CA 1
ATOM 2514 C C . HIS A 1 314 ? -28.962 -15.481 -22.391 1.00 26.36 314 HIS A C 1
ATOM 2516 O O . HIS A 1 314 ? -30.144 -15.735 -22.187 1.00 26.36 314 HIS A O 1
ATOM 2522 N N . SER A 1 315 ? -28.580 -14.685 -23.398 1.00 25.80 315 SER A N 1
ATOM 2523 C CA . SER A 1 315 ? -29.207 -14.790 -24.718 1.00 25.80 315 SER A CA 1
ATOM 2524 C C . SER A 1 315 ? -28.125 -14.820 -25.798 1.00 25.80 315 SER A C 1
ATOM 2526 O O . SER A 1 315 ? -27.388 -13.862 -26.023 1.00 25.80 315 SER A O 1
ATOM 2528 N N . GLU A 1 316 ? -28.016 -15.990 -26.408 1.00 27.27 316 GLU A N 1
ATOM 2529 C CA . GLU A 1 316 ? -27.314 -16.311 -27.638 1.00 27.27 316 GLU A CA 1
ATOM 2530 C C . GLU A 1 316 ? -28.178 -15.837 -28.821 1.00 27.27 316 GLU A C 1
ATOM 2532 O O . GLU A 1 316 ? -29.354 -16.200 -28.878 1.00 27.27 316 GLU A O 1
ATOM 2537 N N . LYS A 1 317 ? -27.617 -15.043 -29.752 1.00 26.78 317 LYS A N 1
ATOM 2538 C CA . LYS A 1 317 ? -27.765 -15.179 -31.223 1.00 26.78 317 LYS A CA 1
ATOM 2539 C C . LYS A 1 317 ? -27.299 -13.932 -32.000 1.00 26.78 317 LYS A C 1
ATOM 2541 O O . LYS A 1 317 ? -27.680 -12.814 -31.682 1.00 26.78 317 LYS A O 1
ATOM 2546 N N . GLN A 1 318 ? -26.625 -14.229 -33.121 1.00 28.05 318 GLN A N 1
ATOM 2547 C CA . GLN A 1 318 ? -26.243 -13.389 -34.279 1.00 28.05 318 GLN A CA 1
ATOM 2548 C C . GLN A 1 318 ? -24.938 -12.581 -34.109 1.00 28.05 318 GLN A C 1
ATOM 2550 O O . GLN A 1 318 ? -24.819 -11.778 -33.203 1.00 28.05 318 GLN A O 1
ATOM 2555 N N . GLY A 1 319 ? -23.902 -12.713 -34.942 1.00 26.45 319 GLY A N 1
ATOM 2556 C CA . GLY A 1 319 ? -23.744 -13.476 -36.173 1.00 26.45 319 GLY A CA 1
ATOM 2557 C C . GLY A 1 319 ? -22.272 -13.531 -36.599 1.00 26.45 319 GLY A C 1
ATOM 2558 O O . GLY A 1 319 ? -21.478 -12.637 -36.324 1.00 26.45 319 GLY A O 1
ATOM 2559 N N . PHE A 1 320 ? -21.944 -14.636 -37.255 1.00 24.62 320 PHE A N 1
ATOM 2560 C CA . PHE A 1 320 ? -20.705 -14.926 -37.965 1.00 24.62 320 PHE A CA 1
ATOM 2561 C C . PHE A 1 320 ? -20.587 -14.032 -39.211 1.00 24.62 320 PHE A C 1
ATOM 2563 O O . PHE A 1 320 ? -21.490 -14.070 -40.042 1.00 24.62 320 PHE A O 1
ATOM 2570 N N . VAL A 1 321 ? -19.464 -13.327 -39.387 1.00 30.92 321 VAL A N 1
ATOM 2571 C CA . VAL A 1 321 ? -18.906 -12.954 -40.704 1.00 30.92 321 VAL A CA 1
ATOM 2572 C C . VAL A 1 321 ? -17.370 -12.928 -40.588 1.00 30.92 321 VAL A C 1
ATOM 2574 O O . VAL A 1 321 ? -16.840 -12.056 -39.903 1.00 30.92 321 VAL A O 1
ATOM 2577 N N . PRO A 1 322 ? -16.633 -13.867 -41.209 1.00 30.56 322 PRO A N 1
ATOM 2578 C CA . PRO A 1 322 ? -15.232 -13.680 -41.587 1.00 30.56 322 PRO A CA 1
ATOM 2579 C C . PRO A 1 322 ? -15.156 -13.071 -43.000 1.00 30.56 322 PRO A C 1
ATOM 2581 O O . PRO A 1 322 ? -16.195 -12.993 -43.651 1.00 30.56 322 PRO A O 1
ATOM 2584 N N . VAL A 1 323 ? -13.936 -12.740 -43.464 1.00 32.91 323 VAL A N 1
ATOM 2585 C CA . VAL A 1 323 ? -13.508 -12.170 -44.779 1.00 32.91 323 VAL A CA 1
ATOM 2586 C C . VAL A 1 323 ? -12.864 -10.794 -44.523 1.00 32.91 323 VAL A C 1
ATOM 2588 O O . VAL A 1 323 ? -13.489 -9.954 -43.891 1.00 32.91 323 VAL A O 1
ATOM 2591 N N . GLN A 1 324 ? -11.634 -10.471 -44.928 1.00 35.66 324 GLN A N 1
ATOM 2592 C CA . GLN A 1 324 ? -10.607 -11.111 -45.758 1.00 35.66 324 GLN A CA 1
ATOM 2593 C C . GLN A 1 324 ? -9.252 -10.511 -45.365 1.00 35.66 324 GLN A C 1
ATOM 2595 O O . GLN A 1 324 ? -9.243 -9.331 -44.949 1.00 35.66 324 GLN A O 1
#

InterPro domains:
  IPR000830 Peripherin/rom-1 [PR00218] (76-104)
  IPR000830 Peripherin/rom-1 [PR00218] (178-199)
  IPR008952 Tetraspanin, EC2 domain superfamily [G3DSA:1.10.1450.10] (44-170)
  IPR008952 Tetraspanin, EC2 domain superfamily [SSF48652] (44-173)
  IPR018499 Tetraspanin/Peripherin [PF00335] (18-199)

Secondary structure (DSSP, 8-state):
-HHHHHHTTSHHHHHHHHHHHHHHHHHHHHHHHHHHHHHHHHHHHHHHHHHHHHHHHHHHHHHGGG-HHHHHHHHHHHHHTT--SSSSGGGGGGS--S-GGGS-TTSHHHHHTEETTEE--S---GGGB-TTSSS----SSTT-GGGSTT--GGG-SB--S-HHHHHHHHHHHHHHHHHHHHHHHHHHHHHHHHHHHHHHHHHHHHHHTS-TTS-----S-SS-TTSTTTTSHHHHHHHHHHHTT----S-----------S---------------------------------HHHHHHTTSTTS-----------------

Nearest PDB structures (foldseek):
  7zw1-assembly1_A  TM=8.966E-01  e=1.541E-13  Homo sapiens
  7zw1-assembly1_B  TM=7.136E-01  e=2.037E-11  Homo sapiens

Solvent-accessible surface area (backbone atoms only — not comparable to full-atom values): 20315 Å² total; per-residue (Å²): 108,69,67,59,60,55,47,54,73,38,74,87,52,37,71,72,41,55,67,53,51,53,51,48,50,53,50,52,50,53,50,52,52,50,52,53,53,51,52,53,50,53,61,62,41,54,64,53,48,56,55,47,44,42,52,50,47,46,55,44,51,65,41,30,49,79,33,73,65,50,34,53,52,52,40,49,49,18,56,75,61,63,9,13,48,39,70,26,48,68,54,36,40,81,35,54,47,63,50,71,90,82,50,65,76,83,39,70,72,51,50,74,37,47,54,95,96,34,50,45,48,57,40,51,64,74,43,28,49,37,87,85,40,98,57,84,65,60,38,64,55,62,79,47,48,93,81,35,87,96,54,47,90,90,66,59,30,43,25,68,44,9,38,41,58,50,52,48,54,54,49,48,55,52,49,50,54,52,48,51,53,50,53,53,50,49,52,54,51,53,51,50,51,52,54,52,41,27,50,51,38,16,54,54,48,15,53,75,69,73,40,77,86,54,92,46,78,50,45,90,62,98,63,63,94,77,67,81,57,82,80,58,69,63,58,66,56,46,56,64,58,63,63,78,75,60,87,80,69,97,78,84,91,81,88,84,78,86,88,89,80,85,90,79,89,82,89,86,85,88,87,83,84,88,84,86,87,91,85,92,85,92,83,90,84,84,91,79,89,82,88,85,89,85,68,72,75,59,62,56,56,68,73,57,74,85,69,88,87,88,83,83,80,86,86,89,83,86,81,92,80,86,89,133